Protein AF-A1ZYW1-F1 (afdb_monomer)

Nearest PDB structures (foldseek):
  5lj5-assembly1_v  TM=7.623E-01  e=1.204E+00  Saccharomyces cerevisiae
  5lj5-assembly1_u  TM=7.409E-01  e=1.070E+00  Saccharomyces cerevisiae
  5mq0-assembly1_t  TM=7.409E-01  e=1.204E+00  Saccharomyces cerevisiae
  7b9v-assembly1_w  TM=7.065E-01  e=1.354E+00  Saccharomyces cerevisiae
  7ui9-assembly1_a  TM=4.528E-01  e=1.450E-01  Saccharomyces cerevisiae S288C

Solvent-accessible surface area (backbone atoms only — not comparable to full-atom values): 11730 Å² total; per-residue (Å²): 114,73,69,60,54,53,55,51,51,52,54,52,54,52,52,51,50,54,53,49,51,53,52,45,52,54,47,51,50,53,52,48,54,54,53,60,70,38,34,70,69,38,65,75,52,55,38,69,57,56,40,33,50,78,42,89,49,74,66,88,66,58,64,69,59,52,50,56,37,42,50,55,37,70,80,34,50,69,59,51,54,52,44,29,53,49,54,50,56,72,50,31,81,82,46,90,62,60,60,70,56,48,60,72,50,36,98,61,56,56,96,71,58,74,54,76,94,66,70,51,43,56,56,61,69,76,39,39,47,61,66,61,37,49,54,56,47,53,48,44,53,50,18,55,76,69,69,38,48,67,60,30,16,45,54,50,32,54,72,68,42,42,77,51,74,48,79,44,78,77,54,98,47,37,33,37,38,27,42,33,100,68,44,34,41,38,32,31,40,48,42,78,94,73,74,42,76,43,83,75,43,80,41,72,51,79,131

pLDDT: mean 73.37, std 14.51, range [34.75, 91.5]

Structure (mmCIF, N/CA/C/O backbone):
data_AF-A1ZYW1-F1
#
_entry.id   AF-A1ZYW1-F1
#
loop_
_atom_site.group_PDB
_atom_site.id
_atom_site.type_symbol
_atom_site.label_atom_id
_atom_site.label_alt_id
_atom_site.label_comp_id
_atom_site.label_asym_id
_atom_site.label_entity_id
_atom_site.label_seq_id
_atom_site.pdbx_PDB_ins_code
_atom_site.Cartn_x
_atom_site.Cartn_y
_atom_site.Cartn_z
_atom_site.occupancy
_atom_site.B_iso_or_equiv
_atom_site.auth_seq_id
_atom_site.auth_comp_id
_atom_site.auth_asym_id
_atom_site.auth_atom_id
_atom_site.pdbx_PDB_model_num
ATOM 1 N N . MET A 1 1 ? -17.301 0.198 47.562 1.00 51.97 1 MET A N 1
ATOM 2 C CA . MET A 1 1 ? -16.450 1.205 46.876 1.00 51.97 1 MET A CA 1
ATOM 3 C C . MET A 1 1 ? -15.415 0.617 45.912 1.00 51.97 1 MET A C 1
ATOM 5 O O . MET A 1 1 ? -15.273 1.180 44.837 1.00 51.97 1 MET A O 1
ATOM 9 N N . LYS A 1 2 ? -14.721 -0.496 46.217 1.00 46.84 2 LYS A N 1
ATOM 10 C CA . LYS A 1 2 ? -13.712 -1.083 45.302 1.00 46.84 2 LYS A CA 1
ATOM 11 C C . LYS A 1 2 ? -14.262 -1.514 43.930 1.00 46.84 2 LYS A C 1
ATOM 13 O O . LYS A 1 2 ? -13.606 -1.258 42.932 1.00 46.84 2 LYS A O 1
ATOM 18 N N . THR A 1 3 ? -15.469 -2.078 43.870 1.00 47.78 3 THR A N 1
ATOM 19 C CA . THR A 1 3 ? -16.102 -2.598 42.640 1.00 47.78 3 THR A CA 1
ATOM 20 C C . THR A 1 3 ? -16.489 -1.510 41.633 1.00 47.78 3 THR A C 1
ATOM 22 O O . THR A 1 3 ? -16.325 -1.699 40.435 1.00 47.78 3 THR A O 1
ATOM 25 N N . ILE A 1 4 ? -16.928 -0.338 42.106 1.00 52.25 4 ILE A N 1
ATOM 26 C CA . ILE A 1 4 ? -17.308 0.794 41.240 1.00 52.25 4 ILE A CA 1
ATOM 27 C C . ILE A 1 4 ? -16.066 1.397 40.563 1.00 52.25 4 ILE A C 1
ATOM 29 O O . ILE A 1 4 ? -16.111 1.752 39.387 1.00 52.25 4 ILE A O 1
ATOM 33 N N . LEU A 1 5 ? -14.932 1.443 41.275 1.00 44.53 5 LEU A N 1
ATOM 34 C CA . LEU A 1 5 ? -13.664 1.925 40.723 1.00 44.53 5 LEU A CA 1
ATOM 35 C C . LEU A 1 5 ? -13.131 1.007 39.613 1.00 44.53 5 LEU A C 1
ATOM 37 O O . LEU A 1 5 ? -12.600 1.495 38.620 1.00 44.53 5 LEU A O 1
ATOM 41 N N . THR A 1 6 ? -13.287 -0.314 39.760 1.00 50.78 6 THR A N 1
ATOM 42 C CA . THR A 1 6 ? -12.831 -1.287 38.753 1.00 50.78 6 THR A CA 1
ATOM 43 C C . THR A 1 6 ? -13.673 -1.201 37.481 1.00 50.78 6 THR A C 1
ATOM 45 O O . THR A 1 6 ? -13.120 -1.185 36.385 1.00 50.78 6 THR A O 1
ATOM 48 N N . SER A 1 7 ? -14.997 -1.063 37.610 1.00 47.16 7 SER A N 1
ATOM 49 C CA . SER A 1 7 ? -15.902 -0.895 36.467 1.00 47.16 7 SER A CA 1
ATOM 50 C C . SER A 1 7 ? -15.667 0.419 35.710 1.00 47.16 7 SER A C 1
ATOM 52 O O . SER A 1 7 ? -15.673 0.414 34.479 1.00 47.16 7 SER A O 1
ATOM 54 N N . LEU A 1 8 ? -15.389 1.528 36.412 1.00 46.06 8 LEU A N 1
ATOM 55 C CA . LEU A 1 8 ? -15.034 2.800 35.767 1.00 46.06 8 LEU A CA 1
ATOM 56 C C . LEU A 1 8 ? -13.700 2.716 35.013 1.00 46.06 8 LEU A C 1
ATOM 58 O O . LEU A 1 8 ? -13.601 3.220 33.896 1.00 46.06 8 LEU A O 1
ATOM 62 N N . LEU A 1 9 ? -12.685 2.060 35.588 1.00 46.69 9 LEU A N 1
ATOM 63 C CA . LEU A 1 9 ? -11.382 1.904 34.932 1.00 46.69 9 LEU A CA 1
ATOM 64 C C . LEU A 1 9 ? -11.495 1.085 33.638 1.00 46.69 9 LEU A C 1
ATOM 66 O O . LEU A 1 9 ? -10.909 1.453 32.624 1.00 46.69 9 LEU A O 1
ATOM 70 N N . VAL A 1 10 ? -12.288 0.009 33.652 1.00 54.09 10 VAL A N 1
ATOM 71 C CA . VAL A 1 10 ? -12.529 -0.835 32.471 1.00 54.09 10 VAL A CA 1
ATOM 72 C C . VAL A 1 10 ? -13.249 -0.049 31.367 1.00 54.09 10 VAL A C 1
ATOM 74 O O . VAL A 1 10 ? -12.842 -0.118 30.210 1.00 54.09 10 VAL A O 1
ATOM 77 N N . LEU A 1 11 ? -14.251 0.769 31.706 1.00 46.97 11 LEU A N 1
ATOM 78 C CA . LEU A 1 11 ? -14.954 1.630 30.743 1.00 46.97 11 LEU A CA 1
ATOM 79 C C . LEU A 1 11 ? -14.050 2.720 30.138 1.00 46.97 11 LEU A C 1
ATOM 81 O O . LEU A 1 11 ? -14.121 2.995 28.937 1.00 46.97 11 LEU A O 1
ATOM 85 N N . VAL A 1 12 ? -13.162 3.320 30.934 1.00 52.62 12 VAL A N 1
ATOM 86 C CA . VAL A 1 12 ? -12.196 4.319 30.443 1.00 52.62 12 VAL A CA 1
ATOM 87 C C . VAL A 1 12 ? -11.157 3.675 29.518 1.00 52.62 12 VAL A C 1
ATOM 89 O O . VAL A 1 12 ? -10.860 4.222 28.459 1.00 52.62 12 VAL A O 1
ATOM 92 N N . VAL A 1 13 ? -10.654 2.484 29.849 1.00 53.25 13 VAL A N 1
ATOM 93 C CA . VAL A 1 13 ? -9.694 1.758 28.998 1.00 53.25 13 VAL A CA 1
ATOM 94 C C . VAL A 1 13 ? -10.342 1.300 27.683 1.00 53.25 13 VAL A C 1
ATOM 96 O O . VAL A 1 13 ? -9.749 1.472 26.617 1.00 53.25 13 VAL A O 1
ATOM 99 N N . LEU A 1 14 ? -11.580 0.795 27.722 1.00 51.50 14 LEU A N 1
ATOM 100 C CA . LEU A 1 14 ? -12.321 0.380 26.522 1.00 51.50 14 LEU A CA 1
ATOM 101 C C . LEU A 1 14 ? -12.658 1.564 25.601 1.00 51.50 14 LEU A C 1
ATOM 103 O O . LEU A 1 14 ? -12.483 1.469 24.385 1.00 51.50 14 LEU A O 1
ATOM 107 N N . SER A 1 15 ? -13.078 2.701 26.162 1.00 55.44 15 SER A N 1
ATOM 108 C CA . SER A 1 15 ? -13.383 3.911 25.380 1.00 55.44 15 SER A CA 1
ATOM 109 C C . SER A 1 15 ? -12.131 4.562 24.778 1.00 55.44 15 SER A C 1
ATOM 111 O O . SER A 1 15 ? -12.166 5.036 23.638 1.00 55.44 15 SER A O 1
ATOM 113 N N . GLN A 1 16 ? -10.992 4.531 25.480 1.00 59.00 16 GLN A N 1
ATOM 114 C CA . GLN A 1 16 ? -9.708 4.975 24.930 1.00 59.00 16 GLN A CA 1
ATOM 115 C C . GLN A 1 16 ? -9.212 4.056 23.804 1.00 59.00 16 GLN A C 1
ATOM 117 O O . GLN A 1 16 ? -8.745 4.563 22.781 1.00 59.00 16 GLN A O 1
ATOM 122 N N . GLY A 1 17 ? -9.379 2.735 23.943 1.00 60.97 17 GLY A N 1
ATOM 123 C CA . GLY A 1 17 ? -9.070 1.757 22.894 1.00 60.97 17 GLY A CA 1
ATOM 124 C C . GLY A 1 17 ? -9.891 1.978 21.619 1.00 60.97 17 GLY A C 1
ATOM 125 O O . GLY A 1 17 ? -9.323 2.134 20.539 1.00 60.97 17 GLY A O 1
ATOM 126 N N . GLN A 1 18 ? -11.215 2.124 21.747 1.00 64.25 18 GLN A N 1
ATOM 127 C CA . GLN A 1 18 ? -12.107 2.423 20.616 1.00 64.25 18 GLN A CA 1
ATOM 128 C C . GLN A 1 18 ? -11.796 3.778 19.954 1.00 64.25 18 GLN A C 1
ATOM 130 O O . GLN A 1 18 ? -11.847 3.913 18.728 1.00 64.25 18 GLN A O 1
ATOM 135 N N . SER A 1 19 ? -11.434 4.792 20.747 1.00 76.38 19 SER A N 1
ATOM 136 C CA . SER A 1 19 ? -11.015 6.107 20.243 1.00 76.38 19 SER A CA 1
ATOM 137 C C . SER A 1 19 ? -9.702 6.030 19.459 1.00 76.38 19 SER A C 1
ATOM 139 O O . SER A 1 19 ? -9.566 6.659 18.404 1.00 76.38 19 SER A O 1
ATOM 141 N N . GLN A 1 20 ? -8.737 5.235 19.933 1.00 79.25 20 GLN A N 1
ATOM 142 C CA . GLN A 1 20 ? -7.477 5.009 19.232 1.00 79.25 20 GLN A CA 1
ATOM 143 C C . GLN A 1 20 ? -7.689 4.227 17.929 1.00 79.25 20 GLN A C 1
ATOM 145 O O . GLN A 1 20 ? -7.183 4.661 16.893 1.00 79.25 20 GLN A O 1
ATOM 150 N N . ASP A 1 21 ? -8.481 3.154 17.944 1.00 83.88 21 ASP A N 1
ATOM 151 C CA . ASP A 1 21 ? -8.822 2.370 16.749 1.00 83.88 21 ASP A CA 1
ATOM 152 C C . ASP A 1 21 ? -9.457 3.236 15.659 1.00 83.88 21 ASP A C 1
ATOM 154 O O . ASP A 1 21 ? -9.017 3.225 14.507 1.00 83.88 21 ASP A O 1
ATOM 158 N N . ASN A 1 22 ? -10.448 4.056 16.018 1.00 87.25 22 ASN A N 1
ATOM 159 C CA . ASN A 1 22 ? -11.088 4.959 15.065 1.00 87.25 22 ASN A CA 1
ATOM 160 C C . ASN A 1 22 ? -10.106 5.980 14.478 1.00 87.25 22 ASN A C 1
ATOM 162 O O . ASN A 1 22 ? -10.145 6.251 13.276 1.00 87.25 22 ASN A O 1
ATOM 166 N N . LYS A 1 23 ? -9.192 6.529 15.288 1.00 89.75 23 LYS A N 1
ATOM 167 C CA . LYS A 1 23 ? -8.138 7.430 14.790 1.00 89.75 23 LYS A CA 1
ATOM 168 C C . LYS A 1 23 ? -7.206 6.718 13.809 1.00 89.75 23 LYS A C 1
ATOM 170 O O . LYS A 1 23 ? -6.859 7.302 12.783 1.00 89.75 23 LYS A O 1
ATOM 175 N N . MET A 1 24 ? -6.813 5.477 14.099 1.00 91.31 24 MET A N 1
ATOM 176 C CA . MET A 1 24 ? -5.912 4.709 13.235 1.00 91.31 24 MET A CA 1
ATOM 177 C C . MET A 1 24 ? -6.584 4.307 11.921 1.00 91.31 24 MET A C 1
ATOM 179 O O . MET A 1 24 ? -5.959 4.444 10.873 1.00 91.31 24 MET A O 1
ATOM 183 N N . ARG A 1 25 ? -7.867 3.924 11.942 1.00 87.19 25 ARG A N 1
ATOM 184 C CA . ARG A 1 25 ? -8.651 3.649 10.723 1.00 87.19 25 ARG A CA 1
ATOM 185 C C . ARG A 1 25 ? -8.810 4.886 9.838 1.00 87.19 25 ARG A C 1
ATOM 187 O O . ARG A 1 25 ? -8.595 4.799 8.634 1.00 87.19 25 ARG A O 1
ATOM 194 N N . LYS A 1 26 ? -9.119 6.049 10.427 1.00 90.06 26 LYS A N 1
ATOM 195 C CA . LYS A 1 26 ? -9.187 7.325 9.687 1.00 90.06 26 LYS A CA 1
ATOM 196 C C . LYS A 1 26 ? -7.844 7.694 9.059 1.00 90.06 26 LYS A C 1
ATOM 198 O O . LYS A 1 26 ? -7.792 8.190 7.936 1.00 90.06 26 LYS A O 1
ATOM 203 N N . PHE A 1 27 ? -6.744 7.454 9.772 1.00 91.44 27 PHE A N 1
ATOM 204 C CA . PHE A 1 27 ? -5.414 7.669 9.210 1.00 91.44 27 PHE A CA 1
ATOM 205 C C . PHE A 1 27 ? -5.086 6.674 8.087 1.00 91.44 27 PHE A C 1
ATOM 207 O O . PHE A 1 27 ? -4.544 7.090 7.067 1.00 91.44 27 PHE A O 1
ATOM 214 N N . GLU A 1 28 ? -5.440 5.395 8.236 1.00 89.06 28 GLU A N 1
ATOM 215 C CA . GLU A 1 28 ? -5.276 4.374 7.192 1.00 89.06 28 GLU A CA 1
ATOM 216 C C . GLU A 1 28 ? -5.999 4.775 5.900 1.00 89.06 28 GLU A C 1
ATOM 218 O O . GLU A 1 28 ? -5.390 4.741 4.831 1.00 89.06 28 GLU A O 1
ATOM 223 N N . GLN A 1 29 ? -7.249 5.242 6.010 1.00 87.12 29 GLN A N 1
ATOM 224 C CA . GLN A 1 29 ? -8.014 5.813 4.897 1.00 87.12 29 GLN A CA 1
ATOM 225 C C . GLN A 1 29 ? -7.273 6.986 4.253 1.00 87.12 29 GLN A C 1
ATOM 227 O O . GLN A 1 29 ? -7.001 6.962 3.056 1.00 87.12 29 GLN A O 1
ATOM 232 N N . LYS A 1 30 ? -6.863 7.981 5.052 1.00 91.12 30 LYS A N 1
ATOM 233 C CA . LYS A 1 30 ? -6.143 9.157 4.545 1.00 91.12 30 LYS A CA 1
ATOM 234 C C . LYS A 1 30 ? -4.855 8.780 3.810 1.00 91.12 30 LYS A C 1
ATOM 236 O O . LYS A 1 30 ? -4.547 9.346 2.762 1.00 91.12 30 LYS A O 1
ATOM 241 N N . LEU A 1 31 ? -4.099 7.830 4.354 1.00 88.31 31 LEU A N 1
ATOM 242 C CA . LEU A 1 31 ? -2.887 7.320 3.727 1.00 88.31 31 LEU A CA 1
ATOM 243 C C . LEU A 1 31 ? -3.190 6.585 2.418 1.00 88.31 31 LEU A C 1
ATOM 245 O O . LEU A 1 31 ? -2.435 6.728 1.458 1.00 88.31 31 LEU A O 1
ATOM 249 N N . ALA A 1 32 ? -4.271 5.809 2.370 1.00 85.44 32 ALA A N 1
ATOM 250 C CA . ALA A 1 32 ? -4.695 5.129 1.156 1.00 85.44 32 ALA A CA 1
ATOM 251 C C . ALA A 1 32 ? -5.096 6.134 0.065 1.00 85.44 32 ALA A C 1
ATOM 253 O O . ALA A 1 32 ? -4.616 6.010 -1.055 1.00 85.44 32 ALA A O 1
ATOM 254 N N . THR A 1 33 ? -5.856 7.182 0.400 1.00 88.00 33 THR A N 1
ATOM 255 C CA . THR A 1 33 ? -6.214 8.272 -0.532 1.00 88.00 33 THR A CA 1
ATOM 256 C C . THR A 1 33 ? -4.994 8.991 -1.058 1.00 88.00 33 THR A C 1
ATOM 258 O O . THR A 1 33 ? -4.883 9.232 -2.260 1.00 88.00 33 THR A O 1
ATOM 261 N N . PHE A 1 34 ? -4.040 9.281 -0.176 1.00 89.75 34 PHE A N 1
ATOM 262 C CA . PHE A 1 34 ? -2.788 9.878 -0.596 1.00 89.75 34 PHE A CA 1
ATOM 263 C C . PHE A 1 34 ? -2.034 8.967 -1.571 1.00 89.75 34 PHE A C 1
ATOM 265 O O . PHE A 1 34 ? -1.709 9.413 -2.664 1.00 89.75 34 PHE A O 1
ATOM 272 N N . ARG A 1 35 ? -1.825 7.684 -1.250 1.00 86.38 35 ARG A N 1
ATOM 273 C CA . ARG A 1 35 ? -1.145 6.740 -2.158 1.00 86.38 35 ARG A CA 1
ATOM 274 C C . ARG A 1 35 ? -1.870 6.579 -3.492 1.00 86.38 35 ARG A C 1
ATOM 276 O O . ARG A 1 35 ? -1.216 6.599 -4.526 1.00 86.38 35 ARG A O 1
ATOM 283 N N . TYR A 1 36 ? -3.198 6.486 -3.468 1.00 85.00 36 TYR A N 1
ATOM 284 C CA . TYR A 1 36 ? -4.011 6.380 -4.675 1.00 85.00 36 TYR A CA 1
ATOM 285 C C . TYR A 1 36 ? -3.808 7.586 -5.600 1.00 85.00 36 TYR A C 1
ATOM 287 O O . TYR A 1 36 ? -3.666 7.428 -6.811 1.00 85.00 36 TYR A O 1
ATOM 295 N N . SER A 1 37 ? -3.699 8.793 -5.031 1.00 87.81 37 SER A N 1
ATOM 296 C CA . SER A 1 37 ? -3.411 10.011 -5.803 1.00 87.81 37 SER A CA 1
ATOM 297 C C . SER A 1 37 ? -2.031 10.016 -6.472 1.00 87.81 37 SER A C 1
ATOM 299 O O . SER A 1 37 ? -1.812 10.796 -7.395 1.00 87.81 37 SER A O 1
ATOM 301 N N . LEU A 1 38 ? -1.111 9.149 -6.035 1.00 87.19 38 LEU A N 1
ATOM 302 C CA . LEU A 1 38 ? 0.229 9.045 -6.606 1.00 87.19 38 LEU A CA 1
ATOM 303 C C . LEU A 1 38 ? 0.294 8.083 -7.794 1.00 87.19 38 LEU A C 1
ATOM 305 O O . LEU A 1 38 ? 1.283 8.120 -8.512 1.00 87.19 38 LEU A O 1
ATOM 309 N N . TYR A 1 39 ? -0.712 7.236 -8.047 1.00 84.56 39 TYR A N 1
ATOM 310 C CA . TYR A 1 39 ? -0.586 6.191 -9.073 1.00 84.56 39 TYR A CA 1
ATOM 311 C C . TYR A 1 39 ? -0.295 6.726 -10.473 1.00 84.56 39 TYR A C 1
ATOM 313 O O . TYR A 1 39 ? 0.483 6.116 -11.198 1.00 84.56 39 TYR A O 1
ATOM 321 N N . GLN A 1 40 ? -0.836 7.891 -10.830 1.00 83.44 40 GLN A N 1
ATOM 322 C CA . GLN A 1 40 ? -0.496 8.536 -12.099 1.00 83.44 40 GLN A CA 1
ATOM 323 C C . GLN A 1 40 ? 0.979 8.955 -12.159 1.00 83.44 40 GLN A C 1
ATOM 325 O O . GLN A 1 40 ? 1.638 8.699 -13.163 1.00 83.44 40 GLN A O 1
ATOM 330 N N . ASP A 1 41 ? 1.511 9.531 -11.076 1.00 84.19 41 ASP A N 1
ATOM 331 C CA . ASP A 1 41 ? 2.923 9.921 -10.983 1.00 84.19 41 ASP A CA 1
ATOM 332 C C . ASP A 1 41 ? 3.842 8.681 -10.997 1.00 84.19 41 ASP A C 1
ATOM 334 O O . ASP A 1 41 ? 4.933 8.707 -11.562 1.00 84.19 41 ASP A O 1
ATOM 338 N N . LEU A 1 42 ? 3.401 7.571 -10.392 1.00 82.25 42 LEU A N 1
ATOM 339 C CA . LEU A 1 42 ? 4.170 6.326 -10.289 1.00 82.25 42 LEU A CA 1
ATOM 340 C C . LEU A 1 42 ? 4.152 5.482 -11.558 1.00 82.25 42 LEU A C 1
ATOM 342 O O . LEU A 1 42 ? 5.159 4.847 -11.871 1.00 82.25 42 LEU A O 1
ATOM 346 N N . ALA A 1 43 ? 3.054 5.510 -12.313 1.00 80.25 43 ALA A N 1
ATOM 347 C CA . ALA A 1 43 ? 2.948 4.842 -13.606 1.00 80.25 43 ALA A CA 1
ATOM 348 C C . ALA A 1 43 ? 3.998 5.356 -14.607 1.00 80.25 43 ALA A C 1
ATOM 350 O O . ALA A 1 43 ? 4.449 4.618 -15.477 1.00 80.25 43 ALA A O 1
ATOM 351 N N . GLN A 1 44 ? 4.426 6.612 -14.451 1.00 80.81 44 GLN A N 1
ATOM 352 C CA . GLN A 1 44 ? 5.451 7.238 -15.289 1.00 80.81 44 GLN A CA 1
ATOM 353 C C . GLN A 1 44 ? 6.882 6.815 -14.915 1.00 80.81 44 GLN A C 1
ATOM 355 O O . GLN A 1 44 ? 7.823 7.073 -15.668 1.00 80.81 44 GLN A O 1
ATOM 360 N N . LEU A 1 45 ? 7.076 6.159 -13.766 1.00 77.75 45 LEU A N 1
ATOM 361 C CA . LEU A 1 45 ? 8.385 5.690 -13.320 1.00 77.75 45 LEU A CA 1
ATOM 362 C C . LEU A 1 45 ? 8.689 4.302 -13.887 1.00 77.75 45 LEU A C 1
ATOM 364 O O . LEU A 1 45 ? 7.859 3.400 -13.863 1.00 77.75 45 LEU A O 1
ATOM 368 N N . LYS A 1 46 ? 9.929 4.088 -14.336 1.00 73.25 46 LYS A N 1
ATOM 369 C CA . LYS A 1 46 ? 10.406 2.750 -14.719 1.00 73.25 46 LYS A CA 1
ATOM 370 C C . LYS A 1 46 ? 10.666 1.899 -13.467 1.00 73.25 46 LYS A C 1
ATOM 372 O O . LYS A 1 46 ? 11.205 2.407 -12.482 1.00 73.25 46 LYS A O 1
ATOM 377 N N . SER A 1 47 ? 10.399 0.591 -13.527 1.00 69.44 47 SER A N 1
ATOM 378 C CA . SER A 1 47 ? 10.614 -0.353 -12.409 1.00 69.44 47 SER A CA 1
ATOM 379 C C . SER A 1 47 ? 12.042 -0.319 -11.839 1.00 69.44 47 SER A C 1
ATOM 381 O O . SER A 1 47 ? 12.227 -0.332 -10.622 1.00 69.44 47 SER A O 1
ATOM 383 N N . LYS A 1 48 ? 13.058 -0.151 -12.701 1.00 66.81 48 LYS A N 1
ATOM 384 C CA . LYS A 1 48 ? 14.472 0.005 -12.298 1.00 66.81 48 LYS A CA 1
ATOM 385 C C . LYS A 1 48 ? 14.713 1.239 -11.409 1.00 66.81 48 LYS A C 1
ATOM 387 O O . LYS A 1 48 ? 15.538 1.175 -10.499 1.00 66.81 48 LYS A O 1
ATOM 392 N N . ILE A 1 49 ? 13.971 2.332 -11.617 1.00 69.69 49 ILE A N 1
ATOM 393 C CA . ILE A 1 49 ? 14.073 3.553 -10.799 1.00 69.69 49 ILE A CA 1
ATOM 394 C C . ILE A 1 49 ? 13.508 3.288 -9.400 1.00 69.69 49 ILE A C 1
ATOM 396 O O . ILE A 1 49 ? 14.191 3.546 -8.409 1.00 69.69 49 ILE A O 1
ATOM 400 N N . LEU A 1 50 ? 12.316 2.690 -9.298 1.00 67.31 50 LEU A N 1
ATOM 401 C CA . LEU A 1 50 ? 11.714 2.362 -7.999 1.00 67.31 50 LEU A CA 1
ATOM 402 C C . LEU A 1 50 ? 12.548 1.361 -7.194 1.00 67.31 50 LEU A C 1
ATOM 404 O O . LEU A 1 50 ? 12.728 1.541 -5.988 1.00 67.31 50 LEU A O 1
ATOM 408 N N . TYR A 1 51 ? 13.113 0.348 -7.855 1.00 67.31 51 TYR A N 1
ATOM 409 C CA . TYR A 1 51 ? 14.017 -0.601 -7.208 1.00 67.31 51 TYR A CA 1
ATOM 410 C C . TYR A 1 51 ? 15.274 0.087 -6.661 1.00 67.31 51 TYR A C 1
ATOM 412 O O . TYR A 1 51 ? 15.672 -0.158 -5.519 1.00 67.31 51 TYR A O 1
ATOM 420 N N . SER A 1 52 ? 15.876 0.990 -7.448 1.00 65.19 52 SER A N 1
ATOM 421 C CA . SER A 1 52 ? 17.052 1.758 -7.022 1.00 65.19 52 SER A CA 1
ATOM 422 C C . SER A 1 52 ? 16.770 2.662 -5.819 1.00 65.19 52 SER A C 1
ATOM 424 O O . SER A 1 52 ? 17.639 2.816 -4.963 1.00 65.19 52 SER A O 1
ATOM 426 N N . TRP A 1 53 ? 15.541 3.175 -5.706 1.00 64.31 53 TRP A N 1
ATOM 427 C CA . TRP A 1 53 ? 15.110 4.056 -4.624 1.00 64.31 53 TRP A CA 1
ATOM 428 C C . TRP A 1 53 ? 14.782 3.333 -3.319 1.00 64.31 53 TRP A C 1
ATOM 430 O O . TRP A 1 53 ? 15.028 3.858 -2.236 1.00 64.31 53 TRP A O 1
ATOM 440 N N . PHE A 1 54 ? 14.306 2.092 -3.414 1.00 59.34 54 PHE A N 1
ATOM 441 C CA . PHE A 1 54 ? 14.310 1.165 -2.283 1.00 59.34 54 PHE A CA 1
ATOM 442 C C . PHE A 1 54 ? 15.731 0.711 -1.905 1.00 59.34 54 PHE A C 1
ATOM 444 O O . PHE A 1 54 ? 15.915 0.004 -0.913 1.00 59.34 54 PHE A O 1
ATOM 451 N N . GLY A 1 55 ? 16.742 1.036 -2.716 1.00 53.03 55 GLY A N 1
ATOM 452 C CA . GLY A 1 55 ? 18.166 0.900 -2.417 1.00 53.03 55 GLY A CA 1
ATOM 453 C C . GLY A 1 55 ? 18.834 2.245 -2.111 1.00 53.03 55 GLY A C 1
ATOM 454 O O . GLY A 1 55 ? 18.225 3.306 -2.157 1.00 53.03 55 GLY A O 1
ATOM 455 N N . ASN A 1 56 ? 20.132 2.224 -1.807 1.00 50.16 56 ASN A N 1
ATOM 456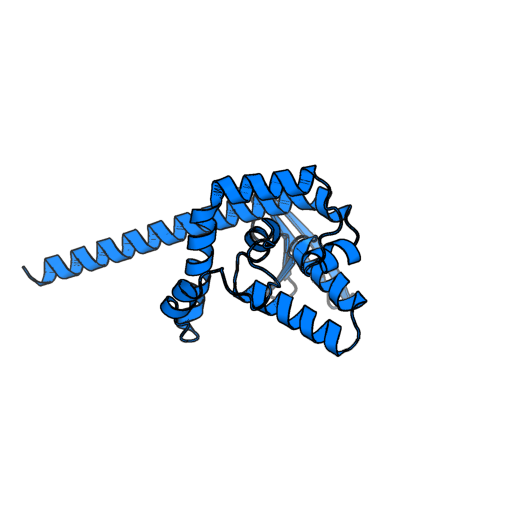 C CA . ASN A 1 56 ? 20.861 3.423 -1.353 1.00 50.16 56 ASN A CA 1
ATOM 457 C C . ASN A 1 56 ? 21.317 4.347 -2.488 1.00 50.16 56 ASN A C 1
ATOM 459 O O . ASN A 1 56 ? 22.301 5.074 -2.330 1.00 50.16 56 ASN A O 1
ATOM 463 N N . ARG A 1 57 ? 20.671 4.273 -3.653 1.00 51.41 57 ARG A N 1
ATOM 464 C CA . ARG A 1 57 ? 21.018 5.066 -4.834 1.00 51.41 57 ARG A CA 1
ATOM 465 C C . ARG A 1 57 ? 19.758 5.745 -5.364 1.00 51.41 57 ARG A C 1
ATOM 467 O O . ARG A 1 57 ? 19.196 5.272 -6.348 1.00 51.41 57 ARG A O 1
ATOM 474 N N . PRO A 1 58 ? 19.302 6.835 -4.726 1.00 51.78 58 PRO A N 1
ATOM 475 C CA . PRO A 1 58 ? 18.236 7.648 -5.284 1.00 51.78 58 PRO A CA 1
ATOM 476 C C . PRO A 1 58 ? 18.760 8.303 -6.568 1.00 51.78 58 PRO A C 1
ATOM 478 O O . PRO A 1 58 ? 19.456 9.313 -6.515 1.00 51.78 58 PRO A O 1
ATOM 481 N N . GLN A 1 59 ? 18.484 7.713 -7.730 1.00 54.81 59 GLN A N 1
ATOM 482 C CA . GLN A 1 59 ? 18.468 8.498 -8.962 1.00 54.81 59 GLN A CA 1
ATOM 483 C C . GLN A 1 59 ? 17.149 9.274 -9.038 1.00 54.81 59 GLN A C 1
ATOM 485 O O . GLN A 1 59 ? 16.147 8.854 -8.459 1.00 54.81 59 GLN A O 1
ATOM 490 N N . ALA A 1 60 ? 17.205 10.436 -9.693 1.00 61.78 60 ALA A N 1
ATOM 491 C CA . ALA A 1 60 ? 16.245 11.534 -9.620 1.00 61.78 60 ALA A CA 1
ATOM 492 C C . ALA A 1 60 ? 14.776 11.091 -9.738 1.00 61.78 60 ALA A C 1
ATOM 494 O O . ALA A 1 60 ? 14.245 10.888 -10.830 1.00 61.78 60 ALA A O 1
ATOM 495 N N . VAL A 1 61 ? 14.108 10.983 -8.588 1.00 64.25 61 VAL A N 1
ATOM 496 C CA . VAL A 1 61 ? 12.646 11.030 -8.521 1.00 64.25 61 VAL A CA 1
ATOM 497 C C . VAL A 1 61 ? 12.224 12.399 -9.058 1.00 64.25 61 VAL A C 1
ATOM 499 O O . VAL A 1 61 ? 12.887 13.386 -8.726 1.00 64.25 61 VAL A O 1
ATOM 502 N N . PRO A 1 62 ? 11.146 12.497 -9.855 1.00 77.62 62 PRO A N 1
ATOM 503 C CA . PRO A 1 62 ? 10.601 13.789 -10.237 1.00 77.62 62 PRO A CA 1
ATOM 504 C C . PRO A 1 62 ? 10.411 14.661 -8.993 1.00 77.62 62 PRO A C 1
ATOM 506 O O . PRO A 1 62 ? 9.742 14.251 -8.043 1.00 77.62 62 PRO A O 1
ATOM 509 N N . GLU A 1 63 ? 11.013 15.848 -8.990 1.00 80.00 63 GLU A N 1
ATOM 510 C CA . GLU A 1 63 ? 11.054 16.736 -7.820 1.00 80.00 63 GLU A CA 1
ATOM 511 C C . GLU A 1 63 ? 9.652 16.975 -7.240 1.00 80.00 63 GLU A C 1
ATOM 513 O O . GLU A 1 63 ? 9.438 16.897 -6.032 1.00 80.00 63 GLU A O 1
ATOM 518 N N . GLN A 1 64 ? 8.656 17.130 -8.114 1.00 84.50 64 GLN A N 1
ATOM 519 C CA . GLN A 1 64 ? 7.256 17.288 -7.728 1.00 84.50 64 GLN A CA 1
ATOM 520 C C . GLN A 1 64 ? 6.712 16.096 -6.919 1.00 84.50 64 GLN A C 1
ATOM 522 O O . GLN A 1 64 ? 6.009 16.292 -5.925 1.00 84.50 64 GLN A O 1
ATOM 527 N N . LEU A 1 65 ? 7.034 14.858 -7.311 1.00 83.38 65 LEU A N 1
ATOM 528 C CA . LEU A 1 65 ? 6.631 13.660 -6.572 1.00 83.38 65 LEU A CA 1
ATOM 529 C C . LEU A 1 65 ? 7.325 13.618 -5.205 1.00 83.38 65 LEU A C 1
ATOM 531 O O . LEU A 1 65 ? 6.676 13.362 -4.189 1.00 83.38 65 LEU A O 1
ATOM 535 N N . ASN A 1 66 ? 8.621 13.933 -5.159 1.00 80.56 66 ASN A N 1
ATOM 536 C CA . ASN A 1 66 ? 9.371 13.992 -3.907 1.00 80.56 66 ASN A CA 1
ATOM 537 C C . ASN A 1 66 ? 8.787 15.038 -2.937 1.00 80.56 66 ASN A C 1
ATOM 539 O O . ASN A 1 66 ? 8.574 14.742 -1.762 1.00 80.56 66 ASN A O 1
ATOM 543 N N . GLN A 1 67 ? 8.423 16.221 -3.434 1.00 84.44 67 GLN A N 1
ATOM 544 C CA . GLN A 1 67 ? 7.780 17.274 -2.643 1.00 84.44 67 GLN A CA 1
ATOM 545 C C . GLN A 1 67 ? 6.416 16.847 -2.087 1.00 84.44 67 GLN A C 1
ATOM 547 O O . GLN A 1 67 ? 6.150 17.061 -0.901 1.00 84.44 67 GLN A O 1
ATOM 552 N N . LYS A 1 68 ? 5.562 16.198 -2.896 1.00 89.38 68 LYS A N 1
ATOM 553 C CA . LYS A 1 68 ? 4.266 15.660 -2.433 1.00 89.38 68 LYS A CA 1
ATOM 554 C C . LYS A 1 68 ? 4.455 14.682 -1.269 1.00 89.38 68 LYS A C 1
ATOM 556 O O . LYS A 1 68 ? 3.758 14.777 -0.256 1.00 89.38 68 LYS A O 1
ATOM 561 N N . LEU A 1 69 ? 5.415 13.765 -1.400 1.00 86.31 69 LEU A N 1
ATOM 562 C CA . LEU A 1 69 ? 5.749 12.778 -0.371 1.00 86.31 69 LEU A CA 1
ATOM 563 C C . LEU A 1 69 ? 6.286 13.446 0.894 1.00 86.31 69 LEU A C 1
ATOM 565 O O .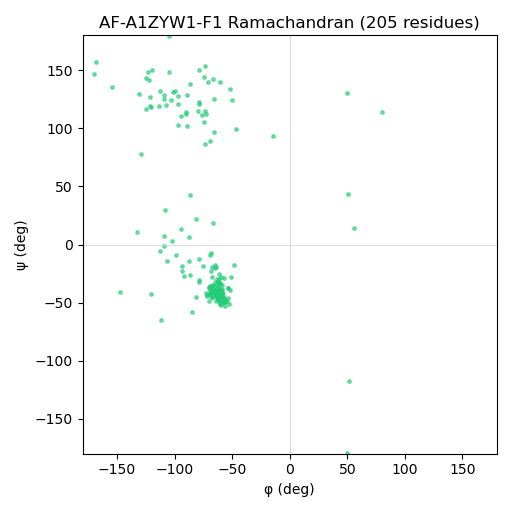 LEU A 1 69 ? 5.808 13.155 1.991 1.00 86.31 69 LEU A O 1
ATOM 569 N N . GLN A 1 70 ? 7.245 14.361 0.749 1.00 84.06 70 GLN A N 1
ATOM 570 C CA . GLN A 1 70 ? 7.860 15.048 1.880 1.00 84.06 70 GLN A CA 1
ATOM 571 C C . GLN A 1 70 ? 6.838 15.880 2.651 1.00 84.06 70 GLN A C 1
ATOM 573 O O . GLN A 1 70 ? 6.806 15.826 3.881 1.00 84.06 70 GLN A O 1
ATOM 578 N N . LYS A 1 71 ? 5.955 16.593 1.943 1.00 88.81 71 LYS A N 1
ATOM 579 C CA . LYS A 1 71 ? 4.873 17.360 2.559 1.00 88.81 71 LYS A CA 1
ATOM 580 C C . LYS A 1 71 ? 3.947 16.458 3.373 1.00 88.81 71 LYS A C 1
ATOM 582 O O . LYS A 1 71 ? 3.730 16.722 4.552 1.00 88.81 71 LYS A O 1
ATOM 587 N N . PHE A 1 72 ? 3.443 15.372 2.780 1.00 91.25 72 PHE A N 1
ATOM 588 C CA . PHE A 1 72 ? 2.554 14.448 3.492 1.00 91.25 72 PHE A CA 1
ATOM 589 C C . PHE A 1 72 ? 3.232 13.834 4.722 1.00 91.25 72 PHE A C 1
ATOM 591 O O . PHE A 1 72 ? 2.609 13.722 5.778 1.00 91.25 72 PHE A O 1
ATOM 598 N N . TYR A 1 73 ? 4.506 13.445 4.602 1.00 87.56 73 TYR A N 1
ATOM 599 C CA . TYR A 1 73 ? 5.275 12.925 5.728 1.00 87.56 73 TYR A CA 1
ATOM 600 C C . TYR A 1 73 ? 5.401 13.959 6.850 1.00 87.56 73 TYR A C 1
ATOM 602 O O . TYR A 1 73 ? 5.070 13.642 7.990 1.00 87.56 73 TYR A O 1
ATOM 610 N N . ASN A 1 74 ? 5.814 15.188 6.538 1.00 85.69 74 ASN A N 1
ATOM 611 C CA . ASN A 1 74 ? 5.974 16.252 7.531 1.00 85.69 74 ASN A CA 1
ATOM 612 C C . ASN A 1 74 ? 4.650 16.554 8.252 1.00 85.69 74 ASN A C 1
ATOM 614 O O . ASN A 1 74 ? 4.623 16.618 9.481 1.00 85.69 74 ASN A O 1
ATOM 618 N N . ASP A 1 75 ? 3.541 16.623 7.509 1.00 90.69 75 ASP A N 1
ATOM 619 C CA . ASP A 1 75 ? 2.198 16.874 8.050 1.00 90.69 75 ASP A CA 1
ATOM 620 C C . ASP A 1 75 ? 1.709 15.734 8.978 1.00 90.69 75 ASP A C 1
ATOM 622 O O . ASP A 1 75 ? 0.795 15.918 9.792 1.00 90.69 75 ASP A O 1
ATOM 626 N N . HIS A 1 76 ? 2.289 14.529 8.869 1.00 90.31 76 HIS A N 1
ATOM 627 C CA . HIS A 1 76 ? 1.784 13.311 9.513 1.00 90.31 76 HIS A CA 1
ATOM 628 C C . HIS A 1 76 ? 2.824 12.463 10.253 1.00 90.31 76 HIS A C 1
ATOM 630 O O . HIS A 1 76 ? 2.489 11.361 10.692 1.00 90.31 76 HIS A O 1
ATOM 636 N N . ALA A 1 77 ? 4.044 12.956 10.472 1.00 84.00 77 ALA A N 1
ATOM 637 C CA . ALA A 1 77 ? 5.160 12.169 11.006 1.00 84.00 77 ALA A CA 1
ATOM 638 C C . ALA A 1 77 ? 4.816 11.450 12.326 1.00 84.00 77 ALA A C 1
ATOM 640 O O . ALA A 1 77 ? 5.027 10.242 12.475 1.00 84.00 77 ALA A O 1
ATOM 641 N N . LYS A 1 78 ? 4.190 12.165 13.272 1.00 84.81 78 LYS A N 1
ATOM 642 C CA . LYS A 1 78 ? 3.749 11.592 14.556 1.00 84.81 78 LYS A CA 1
ATOM 643 C C . LYS A 1 78 ? 2.670 10.518 14.372 1.00 84.81 78 LYS A C 1
ATOM 645 O O . LYS A 1 78 ? 2.730 9.466 15.005 1.00 84.81 78 LYS A O 1
ATOM 650 N N . THR A 1 79 ? 1.696 10.758 13.497 1.00 87.62 79 THR A N 1
ATOM 651 C CA . THR A 1 79 ? 0.603 9.812 13.226 1.00 87.62 79 THR A CA 1
ATOM 652 C C . THR A 1 79 ? 1.111 8.560 12.515 1.00 87.62 79 THR A C 1
ATOM 654 O O . THR A 1 79 ? 0.697 7.461 12.868 1.00 87.62 79 THR A O 1
ATOM 657 N N . ILE A 1 80 ? 2.072 8.704 11.598 1.00 85.88 80 ILE A N 1
ATOM 658 C CA . ILE A 1 80 ? 2.784 7.598 10.944 1.00 85.88 80 ILE A CA 1
ATOM 659 C C . ILE A 1 80 ? 3.466 6.701 11.983 1.00 85.88 80 ILE A C 1
ATOM 661 O O . ILE A 1 80 ? 3.304 5.479 11.941 1.00 85.88 80 ILE A O 1
ATOM 665 N N . LYS A 1 81 ? 4.195 7.292 12.942 1.00 82.56 81 LYS A N 1
ATOM 666 C CA . LYS A 1 81 ? 4.834 6.546 14.040 1.00 82.56 81 LYS A CA 1
ATOM 667 C C . LYS A 1 8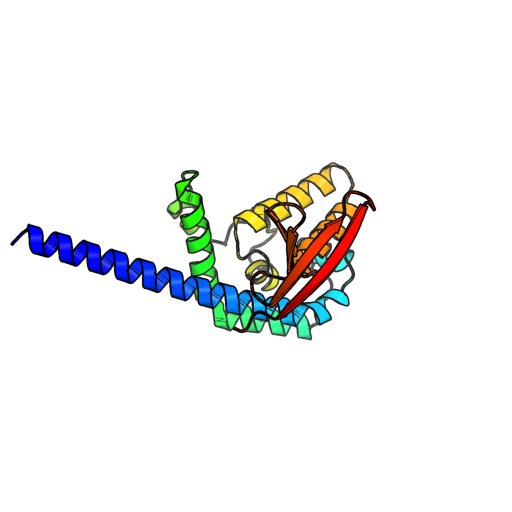1 ? 3.795 5.787 14.871 1.00 82.56 81 LYS A C 1
ATOM 669 O O . LYS A 1 81 ? 3.949 4.588 15.093 1.00 82.56 81 LYS A O 1
ATOM 674 N N . ASN A 1 82 ? 2.709 6.451 15.262 1.00 84.31 82 ASN A N 1
ATOM 675 C CA . ASN A 1 82 ? 1.636 5.829 16.042 1.00 84.31 82 ASN A CA 1
ATOM 676 C C . ASN A 1 82 ? 0.940 4.690 15.284 1.00 84.31 82 ASN A C 1
ATOM 678 O O . ASN A 1 82 ? 0.647 3.652 15.871 1.00 84.31 82 ASN A O 1
ATOM 682 N N . TYR A 1 83 ? 0.717 4.859 13.981 1.00 87.31 83 TYR A N 1
ATOM 683 C CA . TYR A 1 83 ? 0.098 3.843 13.137 1.00 87.31 83 TYR A CA 1
ATOM 684 C C . TYR A 1 83 ? 0.981 2.599 12.974 1.00 87.31 83 TYR A C 1
ATOM 686 O O . TYR A 1 83 ? 0.482 1.479 13.044 1.00 87.31 83 TYR A O 1
ATOM 694 N N . ARG A 1 84 ? 2.302 2.769 12.836 1.00 83.62 84 ARG A N 1
ATOM 695 C CA . ARG A 1 84 ? 3.262 1.648 12.843 1.00 83.62 84 ARG A CA 1
ATOM 696 C C . ARG A 1 84 ? 3.150 0.819 14.121 1.00 83.62 84 ARG A C 1
ATOM 698 O O . ARG A 1 84 ? 3.025 -0.400 14.055 1.00 83.62 84 ARG A O 1
ATOM 705 N N . LEU A 1 85 ? 3.162 1.489 15.274 1.00 80.81 85 LEU A N 1
ATOM 706 C CA . LEU A 1 85 ? 3.031 0.834 16.579 1.00 80.81 85 LEU A CA 1
ATOM 707 C C . LEU A 1 85 ? 1.680 0.133 16.724 1.00 80.81 85 LEU A C 1
ATOM 709 O O . LEU A 1 85 ? 1.618 -0.978 17.241 1.00 80.81 85 LEU A O 1
ATOM 713 N N . TYR A 1 86 ? 0.610 0.761 16.238 1.00 85.19 86 TYR A N 1
ATOM 714 C CA . TYR A 1 86 ? -0.719 0.164 16.207 1.00 85.19 86 TYR A CA 1
ATOM 715 C C . TYR A 1 86 ? -0.745 -1.152 15.418 1.00 85.19 86 TYR A C 1
ATOM 717 O O . TYR A 1 86 ? -1.193 -2.164 15.947 1.00 85.19 86 TYR A O 1
ATOM 725 N N . GLN A 1 87 ? -0.193 -1.164 14.202 1.00 83.88 87 GLN A N 1
ATOM 726 C CA . GLN A 1 87 ? -0.114 -2.372 13.375 1.00 83.88 87 GLN A CA 1
ATOM 727 C C . GLN A 1 87 ? 0.666 -3.491 14.076 1.00 83.88 87 GLN A C 1
ATOM 729 O O . GLN A 1 87 ? 0.194 -4.620 14.137 1.00 83.88 87 GLN A O 1
ATOM 734 N N . LEU A 1 88 ? 1.815 -3.184 14.687 1.00 79.00 88 LEU A N 1
ATOM 735 C CA . LEU A 1 88 ? 2.573 -4.184 15.447 1.00 79.00 88 LEU A CA 1
ATOM 736 C C . LEU A 1 88 ? 1.772 -4.757 16.617 1.00 79.00 88 LEU A C 1
ATOM 738 O O . LEU A 1 88 ? 1.801 -5.963 16.833 1.00 79.00 88 LEU A O 1
ATOM 742 N N . ARG A 1 89 ? 1.026 -3.922 17.349 1.00 79.81 89 ARG A N 1
ATOM 743 C CA . ARG A 1 89 ? 0.183 -4.377 18.465 1.00 79.81 89 ARG A CA 1
ATOM 744 C C . ARG A 1 89 ? -0.933 -5.316 18.007 1.00 79.81 89 ARG A C 1
ATOM 746 O O . ARG A 1 89 ? -1.193 -6.287 18.704 1.00 79.81 89 ARG A O 1
ATOM 753 N N . LEU A 1 90 ? -1.537 -5.073 16.839 1.00 79.81 90 LEU A N 1
ATOM 754 C CA . LEU A 1 90 ? -2.541 -5.982 16.265 1.00 79.81 90 LEU A CA 1
ATOM 755 C C . LEU A 1 90 ? -1.966 -7.368 15.941 1.00 79.81 90 LEU A C 1
ATOM 757 O O . LEU A 1 90 ? -2.694 -8.351 15.986 1.00 79.81 90 LEU A O 1
ATOM 761 N N . HIS A 1 91 ? -0.673 -7.456 15.622 1.00 71.81 91 HIS A N 1
ATOM 762 C CA . HIS A 1 91 ? -0.001 -8.726 15.334 1.00 71.81 91 HIS A CA 1
ATOM 763 C C . HIS A 1 91 ? 0.678 -9.351 16.560 1.00 71.81 91 HIS A C 1
ATOM 765 O O . HIS A 1 91 ? 0.922 -10.557 16.575 1.00 71.81 91 HIS A O 1
ATOM 771 N N . ALA A 1 92 ? 0.928 -8.561 17.608 1.00 66.25 92 ALA A N 1
ATOM 772 C CA . ALA A 1 92 ? 1.540 -9.020 18.850 1.00 66.25 92 ALA A CA 1
ATOM 773 C C . ALA A 1 92 ? 0.675 -10.042 19.614 1.00 66.25 92 ALA A C 1
ATOM 775 O O . ALA A 1 92 ? 1.187 -10.791 20.441 1.00 66.25 92 ALA A O 1
ATOM 776 N N . THR A 1 93 ? -0.630 -10.100 19.330 1.00 60.25 93 THR A N 1
ATOM 777 C CA . THR A 1 93 ? -1.537 -11.110 19.895 1.00 60.25 93 THR A CA 1
ATOM 778 C C . THR A 1 93 ? -1.250 -12.523 19.383 1.00 60.25 93 THR A C 1
ATOM 780 O O . THR A 1 93 ? -1.587 -13.480 20.069 1.00 60.25 93 THR A O 1
ATOM 783 N N 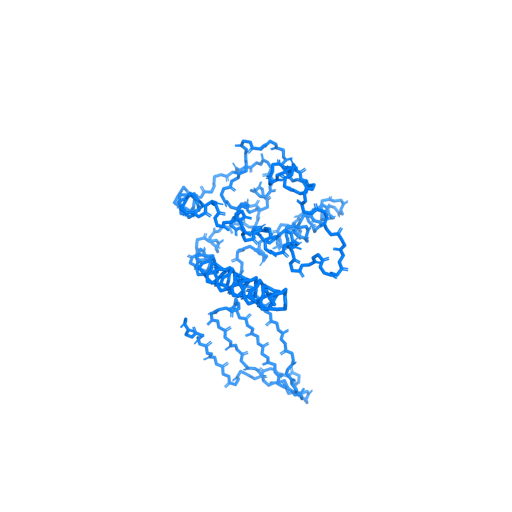. ASN A 1 94 ? -0.606 -12.659 18.215 1.00 56.81 94 ASN A N 1
ATOM 784 C CA . ASN A 1 94 ? -0.307 -13.952 17.582 1.00 56.81 94 ASN A CA 1
ATOM 785 C C . ASN A 1 94 ? 1.181 -14.343 17.669 1.00 56.81 94 ASN A C 1
ATOM 787 O O . ASN A 1 94 ? 1.526 -15.495 17.424 1.00 56.81 94 ASN A O 1
ATOM 791 N N . ALA A 1 95 ? 2.066 -13.403 18.013 1.00 57.47 95 ALA A N 1
ATOM 792 C CA . ALA A 1 95 ? 3.483 -13.639 18.287 1.00 57.47 95 ALA A CA 1
ATOM 793 C C . ALA A 1 95 ? 4.000 -12.537 19.228 1.00 57.47 95 ALA A C 1
ATOM 795 O O . ALA A 1 95 ? 3.698 -11.372 18.978 1.00 57.47 95 ALA A O 1
ATOM 796 N N . PRO A 1 96 ? 4.783 -12.829 20.282 1.00 58.72 96 PRO A N 1
ATOM 797 C CA . PRO A 1 96 ? 5.222 -11.811 21.234 1.00 58.72 96 PRO A CA 1
ATOM 798 C C . PRO A 1 96 ? 6.232 -10.845 20.594 1.00 58.72 96 PRO A C 1
ATOM 800 O O . PRO A 1 96 ? 7.445 -11.038 20.650 1.00 58.72 96 PRO A O 1
ATOM 803 N N . ILE A 1 97 ? 5.729 -9.772 19.984 1.00 63.28 97 ILE A N 1
ATOM 804 C CA . ILE A 1 97 ? 6.545 -8.662 19.492 1.00 63.28 97 ILE A CA 1
ATOM 805 C C . ILE A 1 97 ? 6.884 -7.774 20.690 1.00 63.28 97 ILE A C 1
ATOM 807 O O . ILE A 1 97 ? 6.006 -7.139 21.279 1.00 63.28 97 ILE A O 1
ATOM 811 N N . LYS A 1 98 ? 8.168 -7.682 21.043 1.00 67.38 98 LYS A N 1
ATOM 812 C CA . LYS A 1 98 ? 8.639 -6.765 22.087 1.00 67.38 98 LYS A CA 1
ATOM 813 C C . LYS A 1 98 ? 8.615 -5.322 21.576 1.00 67.38 98 LYS A C 1
ATOM 815 O O . LYS A 1 98 ? 9.611 -4.797 21.085 1.00 67.38 98 LYS A O 1
ATOM 820 N N . ILE A 1 99 ? 7.462 -4.665 21.710 1.00 65.19 99 ILE A N 1
ATOM 821 C CA . ILE A 1 99 ? 7.252 -3.268 21.288 1.00 65.19 99 ILE A CA 1
ATOM 822 C C . ILE A 1 99 ? 8.297 -2.326 21.900 1.00 65.19 99 ILE A C 1
ATOM 824 O O . ILE A 1 99 ? 8.778 -1.433 21.215 1.00 65.19 99 ILE A O 1
ATOM 828 N N . SER A 1 100 ? 8.697 -2.556 23.152 1.00 64.81 100 SER A N 1
ATOM 829 C CA . SER A 1 100 ? 9.725 -1.758 23.828 1.00 64.81 100 SER A CA 1
ATOM 830 C C . SER A 1 100 ? 11.107 -1.883 23.181 1.00 64.81 100 SER A C 1
ATOM 832 O O . SER A 1 100 ? 11.860 -0.914 23.171 1.00 64.81 100 SER A O 1
ATOM 834 N N . GLU A 1 101 ? 11.451 -3.039 22.608 1.00 63.50 101 GLU A N 1
ATOM 835 C CA . GLU A 1 101 ? 12.676 -3.198 21.818 1.00 63.50 101 GLU A CA 1
ATOM 836 C C . GLU A 1 101 ? 12.533 -2.493 20.464 1.00 63.50 101 GLU A C 1
ATOM 838 O O . GLU A 1 101 ? 13.429 -1.749 20.083 1.00 63.50 101 GLU A O 1
ATOM 843 N N . TYR A 1 102 ? 11.380 -2.602 19.795 1.00 62.31 102 TYR A N 1
ATOM 844 C CA . TYR A 1 102 ? 11.096 -1.861 18.556 1.00 62.31 102 TYR A CA 1
ATOM 845 C C . TYR A 1 102 ? 11.136 -0.331 18.742 1.00 62.31 102 TYR A C 1
ATOM 847 O O . TYR A 1 102 ? 11.647 0.392 17.892 1.00 62.31 102 TYR A O 1
ATOM 855 N N . GLU A 1 103 ? 10.623 0.188 19.858 1.00 57.91 103 GLU A N 1
ATOM 856 C CA . GLU A 1 103 ? 10.663 1.617 20.185 1.00 57.91 103 GLU A CA 1
ATOM 857 C C . GLU A 1 103 ? 12.083 2.102 20.514 1.00 57.91 103 GLU A C 1
ATOM 859 O O . GLU A 1 103 ? 12.437 3.207 20.105 1.00 57.91 103 GLU A O 1
ATOM 864 N N . LYS A 1 104 ? 12.903 1.280 21.195 1.00 55.75 104 LYS A N 1
ATOM 865 C CA . LYS A 1 104 ? 14.322 1.566 21.512 1.00 55.75 104 LYS A CA 1
ATOM 866 C C . LYS A 1 104 ? 15.214 1.566 20.280 1.00 55.75 104 LYS A C 1
ATOM 868 O O . LYS A 1 104 ? 16.089 2.412 20.139 1.00 55.75 104 LYS A O 1
ATOM 873 N N . VAL A 1 105 ? 14.971 0.605 19.401 1.00 53.19 105 VAL A N 1
ATOM 874 C CA . VAL A 1 105 ? 15.580 0.508 18.077 1.00 53.19 105 VAL A CA 1
ATOM 875 C C . VAL A 1 105 ? 15.089 1.647 17.166 1.00 53.19 105 VAL A C 1
ATOM 877 O O . VAL A 1 105 ? 15.733 2.013 16.182 1.00 53.19 105 VAL A O 1
ATOM 880 N N . GLU A 1 106 ? 13.962 2.249 17.550 1.00 53.31 106 GLU A N 1
ATOM 881 C CA . GLU A 1 106 ? 13.161 3.181 16.784 1.00 53.31 106 GLU A CA 1
ATOM 882 C C . GLU A 1 106 ? 12.852 2.646 15.374 1.00 53.31 106 GLU A C 1
ATOM 884 O O . GLU A 1 106 ? 13.333 1.621 14.899 1.00 53.31 106 GLU A O 1
ATOM 889 N N . VAL A 1 107 ? 12.127 3.439 14.601 1.00 49.91 107 VAL A N 1
ATOM 890 C CA . VAL A 1 107 ? 12.183 3.355 13.133 1.00 49.91 107 VAL A CA 1
ATOM 891 C C . VAL A 1 107 ? 13.585 3.788 12.620 1.00 49.91 107 VAL A C 1
ATOM 893 O O . VAL A 1 107 ? 13.733 4.177 11.470 1.00 49.91 107 VAL A O 1
ATOM 896 N N . LYS A 1 108 ? 14.614 3.802 13.482 1.00 42.47 108 LYS A N 1
ATOM 897 C CA . LYS A 1 108 ? 15.990 4.205 13.181 1.00 42.47 108 LYS A CA 1
ATOM 898 C C . LYS A 1 108 ? 16.806 3.042 12.636 1.00 42.47 108 LYS A C 1
ATOM 900 O O . LYS A 1 108 ? 17.722 3.298 11.856 1.00 42.47 108 LYS A O 1
ATOM 905 N N . ASN A 1 109 ? 16.460 1.795 12.971 1.00 39.69 109 ASN A N 1
ATOM 906 C CA . ASN A 1 109 ? 17.132 0.662 12.351 1.00 39.69 109 ASN A CA 1
ATOM 907 C C . ASN A 1 109 ? 16.634 0.426 10.933 1.00 39.69 109 ASN A C 1
ATOM 909 O O . ASN A 1 109 ? 15.547 -0.078 10.655 1.00 39.69 109 ASN A O 1
ATOM 913 N N . GLU A 1 110 ? 17.554 0.697 10.033 1.00 40.12 110 GLU A N 1
ATOM 914 C CA . GLU A 1 110 ? 18.145 -0.354 9.217 1.00 40.12 110 GLU A CA 1
ATOM 915 C C . GLU A 1 110 ? 17.872 -1.783 9.721 1.00 40.12 110 GLU A C 1
ATOM 917 O O . GLU A 1 110 ? 18.660 -2.349 10.458 1.00 40.12 110 GLU A O 1
ATOM 922 N N . SER A 1 111 ? 16.841 -2.469 9.254 1.00 42.91 111 SER A N 1
ATOM 923 C CA . SER A 1 111 ? 17.165 -3.744 8.587 1.00 42.91 111 SER A CA 1
ATOM 924 C C . SER A 1 111 ? 17.290 -3.528 7.070 1.00 42.91 111 SER A C 1
ATOM 926 O O . SER A 1 111 ? 17.261 -4.467 6.282 1.00 42.91 111 SER A O 1
ATOM 928 N N . ILE A 1 112 ? 17.378 -2.242 6.677 1.00 37.12 112 ILE A N 1
ATOM 929 C CA . ILE A 1 112 ? 17.162 -1.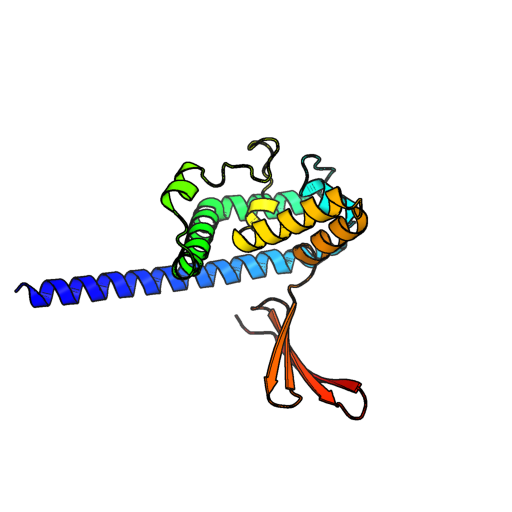680 5.340 1.00 37.12 112 ILE A CA 1
ATOM 930 C C . ILE A 1 112 ? 18.029 -0.458 5.023 1.00 37.12 112 ILE A C 1
ATOM 932 O O . ILE A 1 112 ? 18.467 -0.385 3.878 1.00 37.12 112 ILE A O 1
ATOM 936 N N . ASN A 1 113 ? 18.272 0.526 5.912 1.00 36.38 113 ASN A N 1
ATOM 937 C CA . ASN A 1 113 ? 19.190 1.592 5.494 1.00 36.38 113 ASN A CA 1
ATOM 938 C C . ASN A 1 113 ? 20.611 1.043 5.311 1.00 36.38 113 ASN A C 1
ATOM 940 O O . AS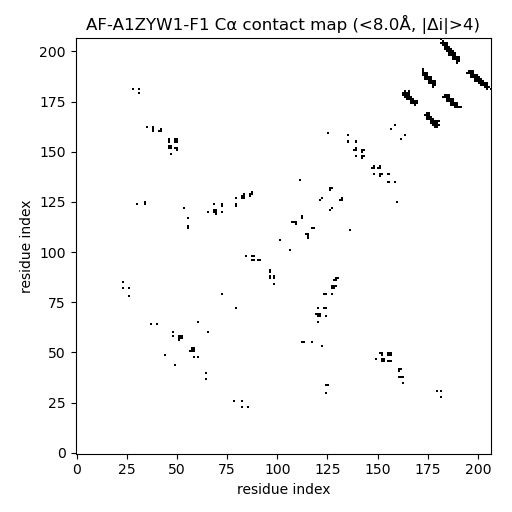N A 1 113 ? 21.102 0.180 6.026 1.00 36.38 113 ASN A O 1
ATOM 944 N N . LEU A 1 114 ? 21.254 1.575 4.286 1.00 34.75 114 LEU A N 1
ATOM 945 C CA . LEU A 1 114 ? 22.547 2.161 4.504 1.00 34.75 114 LEU A CA 1
ATOM 946 C C . LEU A 1 114 ? 22.286 3.658 4.725 1.00 34.75 114 LEU A C 1
ATOM 948 O O . LEU A 1 114 ? 21.921 4.370 3.790 1.00 34.75 114 LEU A O 1
ATOM 952 N N . ASN A 1 115 ? 22.493 4.122 5.956 1.00 40.09 115 ASN A N 1
ATOM 953 C CA . ASN A 1 115 ? 22.422 5.496 6.456 1.00 40.09 115 ASN A CA 1
ATOM 954 C C . ASN A 1 115 ? 21.008 6.086 6.786 1.00 40.09 115 ASN A C 1
ATOM 956 O O . ASN A 1 115 ? 20.238 6.393 5.873 1.00 40.09 115 ASN A O 1
ATOM 960 N N . PRO A 1 116 ? 20.687 6.385 8.071 1.00 41.50 116 PRO A N 1
ATOM 961 C CA . PRO A 1 116 ? 19.424 7.008 8.512 1.00 41.50 116 PRO A CA 1
ATOM 962 C C . PRO A 1 116 ? 19.162 8.407 7.943 1.00 41.50 116 PRO A C 1
ATOM 964 O O . PRO A 1 116 ? 18.011 8.808 7.790 1.00 41.50 116 PRO A O 1
ATOM 967 N N . SER A 1 117 ? 20.219 9.139 7.577 1.00 47.88 117 SER A N 1
ATOM 968 C CA . SER A 1 117 ? 20.103 10.428 6.873 1.00 47.88 117 SER A CA 1
ATOM 969 C C . SER A 1 117 ? 19.575 10.292 5.436 1.00 47.88 117 SER A C 1
ATOM 971 O O . SER A 1 117 ? 19.289 11.296 4.790 1.00 47.88 117 SER A O 1
ATOM 973 N N . LYS A 1 118 ? 19.431 9.057 4.933 1.00 49.44 118 LYS A N 1
ATOM 974 C CA . LYS A 1 118 ? 18.968 8.737 3.575 1.00 49.44 118 LYS A CA 1
ATOM 975 C C . LYS A 1 118 ? 17.570 8.114 3.533 1.00 49.44 118 LYS A C 1
ATOM 977 O O . LYS A 1 118 ? 17.140 7.674 2.467 1.00 49.44 118 LYS A O 1
ATOM 982 N N . VAL A 1 119 ? 16.846 8.059 4.656 1.00 54.81 119 VAL A N 1
ATOM 983 C CA . VAL A 1 119 ? 15.474 7.527 4.668 1.00 54.81 119 VAL A CA 1
ATOM 984 C C . VAL A 1 119 ? 14.534 8.553 4.043 1.00 54.81 119 VAL A C 1
ATOM 986 O O . VAL A 1 119 ? 14.208 9.575 4.641 1.00 54.81 119 VAL A O 1
ATOM 989 N N . SER A 1 120 ? 14.103 8.284 2.814 1.00 65.94 120 SER A N 1
ATOM 990 C CA . SER A 1 120 ? 13.181 9.153 2.088 1.00 65.94 120 SER A CA 1
ATOM 991 C C . SER A 1 120 ? 11.756 9.051 2.647 1.00 65.94 120 SER A C 1
ATOM 993 O O . SER A 1 120 ? 11.333 8.011 3.167 1.00 65.94 120 SER A O 1
ATOM 995 N N . ALA A 1 121 ? 10.968 10.121 2.485 1.00 68.69 121 ALA A N 1
ATOM 996 C CA . ALA A 1 121 ? 9.545 10.149 2.842 1.00 68.69 121 ALA A CA 1
ATOM 997 C C . ALA A 1 121 ? 8.752 8.969 2.241 1.00 68.69 121 ALA A C 1
ATOM 999 O O . ALA 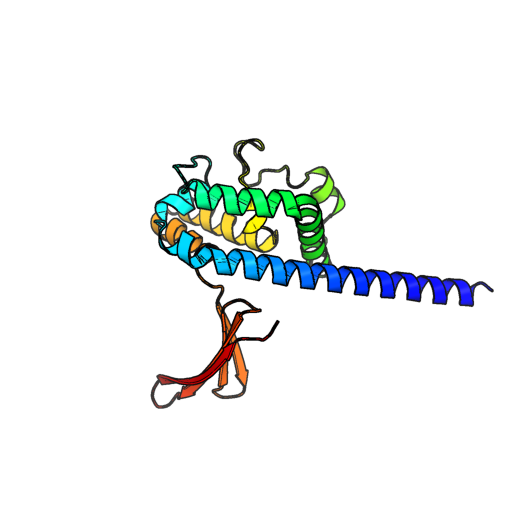A 1 121 ? 7.793 8.476 2.838 1.00 68.69 121 ALA A O 1
ATOM 1000 N N . TRP A 1 122 ? 9.204 8.454 1.099 1.00 73.19 122 TRP A N 1
ATOM 1001 C CA . TRP A 1 122 ? 8.686 7.251 0.458 1.00 73.19 122 TRP A CA 1
ATOM 1002 C C . TRP A 1 122 ? 8.624 6.031 1.365 1.00 73.19 122 TRP A C 1
ATOM 1004 O O . TRP A 1 122 ? 7.559 5.429 1.493 1.00 73.19 122 TRP A O 1
ATOM 1014 N N . ASN A 1 123 ? 9.722 5.689 2.042 1.00 70.69 123 ASN A N 1
ATOM 1015 C CA . ASN A 1 123 ? 9.752 4.523 2.924 1.00 70.69 123 ASN A CA 1
ATOM 1016 C C . ASN A 1 123 ? 8.727 4.699 4.049 1.00 70.69 123 ASN A C 1
ATOM 1018 O O . ASN A 1 123 ? 7.946 3.801 4.361 1.00 70.69 123 ASN A O 1
ATOM 1022 N N . HIS A 1 124 ? 8.625 5.903 4.607 1.00 72.06 124 HIS A N 1
ATOM 1023 C CA . HIS A 1 124 ? 7.633 6.178 5.640 1.00 72.06 124 HIS A CA 1
ATOM 1024 C C . HIS A 1 124 ? 6.193 5.992 5.157 1.00 72.06 124 HIS A C 1
ATOM 1026 O O . HIS A 1 124 ? 5.372 5.441 5.899 1.00 72.06 124 HIS A O 1
ATOM 1032 N N . ILE A 1 125 ? 5.915 6.390 3.917 1.00 76.06 125 ILE A N 1
ATOM 1033 C CA . ILE A 1 125 ? 4.587 6.372 3.313 1.00 76.06 125 ILE A CA 1
ATOM 1034 C C . ILE A 1 125 ? 4.214 4.989 2.796 1.00 76.06 125 ILE A C 1
ATOM 1036 O O . ILE A 1 125 ? 3.097 4.560 3.056 1.00 76.06 125 ILE A O 1
ATOM 1040 N N . PHE A 1 126 ? 5.084 4.261 2.100 1.00 75.81 126 PHE A N 1
ATOM 1041 C CA . PHE A 1 126 ? 4.736 2.992 1.446 1.00 75.81 126 PHE A CA 1
ATOM 1042 C C . PHE A 1 126 ? 4.974 1.763 2.328 1.00 75.81 126 PHE A C 1
ATOM 1044 O O . PHE A 1 126 ? 4.209 0.798 2.238 1.00 75.81 126 PHE A O 1
ATOM 1051 N N . THR A 1 127 ? 5.919 1.832 3.271 1.00 73.50 127 THR A N 1
ATOM 1052 C CA . THR A 1 127 ? 6.222 0.747 4.227 1.00 73.50 127 THR A CA 1
ATOM 1053 C C . THR A 1 127 ? 5.771 1.075 5.646 1.00 73.50 127 THR A C 1
ATOM 1055 O O . THR A 1 127 ? 6.315 0.600 6.640 1.00 73.50 127 THR A O 1
ATOM 1058 N N . VAL A 1 128 ? 4.710 1.882 5.760 1.00 76.94 128 VAL A N 1
ATOM 1059 C CA . VAL A 1 128 ? 4.101 2.227 7.051 1.00 76.94 128 VAL A CA 1
ATOM 1060 C C . VAL A 1 128 ? 3.658 0.997 7.852 1.00 76.94 128 VAL A C 1
ATOM 1062 O O . VAL A 1 128 ? 3.562 1.080 9.067 1.00 76.94 128 VAL A O 1
ATOM 1065 N N . ASN A 1 129 ? 3.310 -0.108 7.183 1.00 79.19 129 ASN A N 1
ATOM 1066 C CA . ASN A 1 129 ? 3.001 -1.368 7.847 1.00 79.19 129 ASN A CA 1
ATOM 1067 C C . ASN A 1 129 ? 4.318 -2.151 7.968 1.00 79.19 129 ASN A C 1
ATOM 1069 O O . ASN A 1 129 ? 4.859 -2.548 6.931 1.00 79.19 129 ASN A O 1
ATOM 1073 N N . PRO A 1 130 ? 4.822 -2.390 9.192 1.00 73.44 130 PRO A N 1
ATOM 1074 C CA . PRO A 1 130 ? 6.097 -3.072 9.383 1.00 73.44 130 PRO A CA 1
ATOM 1075 C C . PRO A 1 130 ? 6.135 -4.506 8.842 1.00 73.44 130 PRO A C 1
ATOM 1077 O O . PRO A 1 130 ? 7.189 -4.943 8.402 1.00 73.44 130 PRO A O 1
ATOM 1080 N N . LEU A 1 131 ? 5.014 -5.233 8.803 1.00 76.38 131 LEU A N 1
ATOM 1081 C CA . LEU A 1 131 ? 5.001 -6.592 8.248 1.00 76.38 131 LEU A CA 1
ATOM 1082 C C . LEU A 1 131 ? 5.150 -6.592 6.730 1.00 76.38 131 LEU A C 1
ATOM 1084 O O . LEU A 1 131 ? 5.972 -7.320 6.185 1.00 76.38 131 LEU A O 1
ATOM 1088 N N . ARG A 1 132 ? 4.424 -5.702 6.049 1.00 74.94 132 ARG A N 1
ATOM 1089 C CA . ARG A 1 132 ? 4.592 -5.509 4.601 1.00 74.94 132 ARG A CA 1
ATOM 1090 C C . ARG A 1 132 ? 6.012 -5.058 4.266 1.00 74.94 132 ARG A C 1
ATOM 1092 O O . ARG A 1 132 ? 6.549 -5.391 3.218 1.00 74.94 132 ARG A O 1
ATOM 1099 N N . HIS A 1 133 ? 6.620 -4.271 5.150 1.00 74.94 133 HIS A N 1
ATOM 1100 C CA . HIS A 1 133 ? 8.008 -3.868 4.989 1.00 74.94 133 HIS A CA 1
ATOM 1101 C C . HIS A 1 133 ? 8.950 -5.072 4.945 1.00 74.94 133 HIS A C 1
ATOM 1103 O O . HIS A 1 133 ? 9.801 -5.139 4.063 1.00 74.94 133 HIS A O 1
ATOM 1109 N N . LEU A 1 134 ? 8.766 -6.021 5.868 1.00 72.69 134 LEU A N 1
ATOM 1110 C CA . LEU A 1 134 ? 9.537 -7.260 5.909 1.00 72.69 134 LEU A CA 1
ATOM 1111 C C . LEU A 1 134 ? 9.318 -8.089 4.643 1.00 72.69 134 LEU A C 1
ATOM 1113 O O . LEU A 1 134 ? 10.292 -8.485 4.021 1.00 72.69 134 LEU A O 1
ATOM 1117 N N . GLU A 1 135 ? 8.069 -8.269 4.212 1.00 73.81 135 GLU A N 1
ATOM 1118 C CA . GLU A 1 135 ? 7.726 -8.989 2.975 1.00 73.81 135 GLU A CA 1
ATOM 1119 C C . GLU A 1 135 ? 8.448 -8.414 1.743 1.00 73.81 135 GLU A C 1
ATOM 1121 O O . GLU A 1 135 ? 9.098 -9.139 0.981 1.00 73.81 135 GLU A O 1
ATOM 1126 N N . ILE A 1 136 ? 8.394 -7.089 1.588 1.00 74.19 136 ILE A N 1
ATOM 1127 C CA . ILE A 1 136 ? 9.072 -6.348 0.520 1.00 74.19 136 ILE A CA 1
ATOM 1128 C C . ILE A 1 136 ? 10.593 -6.567 0.575 1.00 74.19 136 ILE A C 1
ATOM 1130 O O . ILE A 1 136 ? 11.232 -6.808 -0.452 1.00 74.19 136 ILE A O 1
ATOM 1134 N N . MET A 1 137 ? 11.185 -6.518 1.770 1.00 73.19 137 MET A N 1
ATOM 1135 C CA . MET A 1 137 ? 12.628 -6.683 1.947 1.00 73.19 137 MET A CA 1
ATOM 1136 C C . MET A 1 137 ? 13.108 -8.107 1.722 1.00 73.19 137 MET A C 1
ATOM 1138 O O . MET A 1 137 ? 14.118 -8.299 1.049 1.00 73.19 137 MET A O 1
ATOM 1142 N N . SER A 1 138 ? 12.390 -9.097 2.243 1.00 71.38 138 SER A N 1
ATOM 1143 C CA . SER A 1 138 ? 12.689 -10.508 2.015 1.00 71.38 138 SER A CA 1
ATOM 1144 C C . SER A 1 138 ? 12.658 -10.824 0.523 1.00 71.38 138 SER A C 1
ATOM 1146 O O . SER A 1 138 ? 13.605 -11.412 0.006 1.00 71.38 138 SER A O 1
ATOM 1148 N N . SER A 1 139 ? 11.637 -10.338 -0.191 1.00 74.62 139 SER A N 1
ATOM 1149 C CA . SER A 1 139 ? 11.525 -10.499 -1.646 1.00 74.62 139 SER A CA 1
ATOM 1150 C C . SER A 1 139 ? 12.711 -9.873 -2.384 1.00 74.62 139 SER A C 1
ATOM 1152 O O . SER A 1 139 ? 13.292 -10.492 -3.275 1.00 74.62 139 SER A O 1
ATOM 1154 N N . LYS A 1 140 ? 13.125 -8.666 -1.980 1.00 73.00 140 LYS A N 1
ATOM 1155 C CA . LYS A 1 140 ? 14.286 -7.975 -2.554 1.00 73.00 140 LYS A CA 1
ATOM 1156 C C . LYS A 1 140 ? 15.596 -8.737 -2.318 1.00 73.00 140 LYS A C 1
ATOM 1158 O O . LYS A 1 140 ? 16.388 -8.882 -3.247 1.00 73.00 140 LYS A O 1
ATOM 1163 N N . ILE A 1 141 ? 15.834 -9.206 -1.091 1.00 75.00 141 ILE A N 1
ATOM 1164 C CA . ILE A 1 141 ? 17.048 -9.953 -0.726 1.00 75.00 141 ILE A CA 1
ATOM 1165 C C . ILE A 1 141 ? 17.123 -11.259 -1.522 1.00 75.00 141 ILE A C 1
ATOM 1167 O O . ILE A 1 141 ? 18.154 -11.533 -2.135 1.00 75.00 141 ILE A O 1
ATOM 1171 N N . LEU A 1 142 ? 16.026 -12.018 -1.575 1.00 75.62 142 LEU A N 1
ATOM 1172 C CA . LEU A 1 142 ? 15.956 -13.270 -2.329 1.00 75.62 142 LEU A CA 1
ATOM 1173 C C . LEU A 1 142 ? 16.186 -13.045 -3.826 1.00 75.62 142 LEU A C 1
ATOM 1175 O O . LEU A 1 142 ? 16.993 -13.745 -4.432 1.00 75.62 142 LEU A O 1
ATOM 1179 N N . ALA A 1 143 ? 15.549 -12.033 -4.420 1.00 78.50 143 ALA A N 1
ATOM 1180 C CA . ALA A 1 143 ? 15.754 -11.703 -5.829 1.00 78.50 143 ALA A CA 1
ATOM 1181 C C . ALA A 1 143 ? 17.222 -11.371 -6.141 1.00 78.50 143 ALA A C 1
ATOM 1183 O O . ALA A 1 143 ? 17.737 -11.779 -7.180 1.00 78.50 143 ALA A O 1
ATOM 1184 N N . HIS A 1 144 ? 17.915 -10.669 -5.239 1.00 75.31 144 HIS A N 1
ATOM 1185 C CA . HIS A 1 144 ? 19.342 -10.393 -5.388 1.00 75.31 144 HIS A CA 1
ATOM 1186 C C . HIS A 1 144 ? 20.192 -11.667 -5.279 1.00 75.31 144 HIS A C 1
ATOM 1188 O O . HIS A 1 144 ? 21.076 -11.882 -6.102 1.00 75.31 144 HIS A O 1
ATOM 1194 N N . GLN A 1 145 ? 19.920 -12.524 -4.291 1.00 78.12 145 GLN A N 1
ATOM 1195 C CA . GLN A 1 145 ? 20.644 -13.787 -4.098 1.00 78.12 145 GLN A CA 1
ATOM 1196 C C . GLN A 1 145 ? 20.482 -14.748 -5.283 1.00 78.12 145 GLN A C 1
ATOM 1198 O O . GLN A 1 145 ? 21.429 -15.433 -5.653 1.00 78.12 145 GLN A O 1
ATOM 1203 N N . LEU A 1 146 ? 19.305 -14.763 -5.909 1.00 84.94 146 LEU A N 1
ATOM 1204 C CA . LEU A 1 146 ? 18.988 -15.619 -7.054 1.00 84.94 146 LEU A CA 1
ATOM 1205 C C . LEU A 1 146 ? 19.375 -14.998 -8.406 1.00 84.94 146 LEU A C 1
ATOM 1207 O O . LEU A 1 146 ? 19.018 -15.535 -9.449 1.00 84.94 146 LEU A O 1
ATOM 1211 N N . SER A 1 147 ? 20.057 -13.847 -8.418 1.00 85.19 147 SER A N 1
ATOM 1212 C CA . SER A 1 147 ? 20.323 -13.050 -9.631 1.00 85.19 147 SER A CA 1
ATOM 1213 C C . SER A 1 147 ? 19.064 -12.643 -10.425 1.00 85.19 147 SER A C 1
ATOM 1215 O O . SER A 1 147 ? 19.162 -12.132 -11.537 1.00 85.19 147 SER A O 1
ATOM 1217 N N . ALA A 1 148 ? 17.870 -12.775 -9.841 1.00 83.88 148 ALA A N 1
ATOM 1218 C CA . ALA A 1 148 ? 16.572 -12.436 -10.426 1.00 83.88 148 ALA A CA 1
ATOM 1219 C C . ALA A 1 148 ? 16.213 -10.952 -10.201 1.00 83.88 148 ALA A C 1
ATOM 1221 O O . ALA A 1 148 ? 15.089 -10.596 -9.841 1.00 83.88 148 ALA A O 1
ATOM 1222 N N . THR A 1 149 ? 17.191 -10.062 -10.376 1.00 77.00 149 THR A N 1
ATOM 1223 C CA . THR A 1 149 ? 17.083 -8.638 -10.004 1.00 77.00 149 THR A CA 1
ATOM 1224 C C . THR A 1 149 ? 15.985 -7.886 -10.759 1.00 77.00 149 THR A C 1
ATOM 1226 O O . THR A 1 149 ? 15.336 -7.008 -10.184 1.00 77.00 149 THR A O 1
ATOM 1229 N N . GLU A 1 150 ? 15.720 -8.244 -12.018 1.00 78.62 150 GLU A N 1
ATOM 1230 C CA . GLU A 1 150 ? 14.640 -7.644 -12.810 1.00 78.62 150 GLU A CA 1
ATOM 1231 C C . GLU A 1 150 ? 13.258 -8.068 -12.300 1.00 78.62 150 GLU A C 1
ATOM 1233 O O . GLU A 1 150 ? 12.392 -7.214 -12.114 1.00 78.62 150 GLU A O 1
ATOM 1238 N N . PHE A 1 151 ? 13.081 -9.348 -11.958 1.00 77.62 151 PHE A N 1
ATOM 1239 C CA . PHE A 1 151 ? 11.861 -9.844 -11.317 1.00 77.62 151 PHE A CA 1
ATOM 1240 C C . PHE A 1 151 ? 11.635 -9.184 -9.951 1.00 77.62 151 PHE A C 1
ATOM 1242 O O . PHE A 1 151 ? 10.536 -8.718 -9.659 1.00 77.62 151 PHE A O 1
ATOM 1249 N N . GLY A 1 152 ? 12.689 -9.057 -9.136 1.00 75.31 152 GLY A N 1
ATOM 1250 C CA . GLY A 1 152 ? 12.628 -8.317 -7.874 1.00 75.31 152 GLY A CA 1
ATOM 1251 C C . GLY A 1 152 ? 12.222 -6.855 -8.075 1.00 75.31 152 GLY A C 1
ATOM 1252 O O . GLY A 1 152 ? 11.384 -6.339 -7.341 1.00 75.31 152 GLY A O 1
ATOM 1253 N N . SER A 1 153 ? 12.758 -6.196 -9.107 1.00 74.50 153 SER A N 1
ATOM 1254 C CA . SER A 1 153 ? 12.393 -4.819 -9.469 1.00 74.50 153 SER A CA 1
ATOM 1255 C C . SER A 1 153 ? 10.931 -4.686 -9.868 1.00 74.50 153 SER A C 1
ATOM 1257 O O . SER A 1 153 ? 10.262 -3.752 -9.425 1.00 74.50 153 SER A O 1
ATOM 1259 N N . GLN A 1 154 ? 10.427 -5.626 -10.666 1.00 77.44 154 GLN A N 1
ATOM 1260 C CA . GLN A 1 154 ? 9.034 -5.634 -11.090 1.00 77.44 154 GLN A CA 1
ATOM 1261 C C . GLN A 1 154 ? 8.088 -5.913 -9.919 1.00 77.44 154 GLN A C 1
ATOM 1263 O O . GLN A 1 154 ? 7.142 -5.165 -9.715 1.00 77.44 154 GLN A O 1
ATOM 1268 N N . SER A 1 155 ? 8.397 -6.899 -9.076 1.00 76.88 155 SER A N 1
ATOM 1269 C CA . SER A 1 155 ? 7.600 -7.200 -7.883 1.00 76.88 155 SER A CA 1
ATOM 1270 C C . SER A 1 155 ? 7.540 -6.014 -6.911 1.00 76.88 155 SER A C 1
ATOM 1272 O O . SER A 1 155 ? 6.478 -5.704 -6.366 1.00 76.88 155 SER A O 1
ATOM 1274 N N . LEU A 1 156 ? 8.647 -5.282 -6.722 1.00 75.06 156 LEU A N 1
ATOM 1275 C CA . LEU A 1 156 ? 8.628 -4.036 -5.948 1.00 75.06 156 LEU A CA 1
ATOM 1276 C C . LEU A 1 156 ? 7.750 -2.971 -6.605 1.00 75.06 156 LEU A C 1
ATOM 1278 O O . LEU A 1 156 ? 6.972 -2.321 -5.910 1.00 75.06 156 LEU A O 1
ATOM 1282 N N . TYR A 1 157 ? 7.858 -2.797 -7.922 1.00 77.06 157 TYR A N 1
ATOM 1283 C CA . TYR A 1 157 ? 7.007 -1.876 -8.669 1.00 77.06 157 TYR A CA 1
ATOM 1284 C C . TYR A 1 157 ? 5.525 -2.221 -8.479 1.00 77.06 157 TYR A C 1
ATOM 1286 O O . TYR A 1 157 ? 4.760 -1.367 -8.041 1.00 77.06 157 TYR A O 1
ATOM 1294 N N . ASP A 1 158 ? 5.137 -3.481 -8.657 1.00 76.56 158 ASP A N 1
ATOM 1295 C CA . ASP A 1 158 ? 3.753 -3.935 -8.492 1.00 76.56 158 ASP A CA 1
ATOM 1296 C C . ASP A 1 158 ? 3.245 -3.744 -7.054 1.00 76.56 158 ASP A C 1
ATOM 1298 O O . ASP A 1 158 ? 2.086 -3.413 -6.818 1.00 76.56 158 ASP A O 1
ATOM 1302 N N . ASN A 1 159 ? 4.125 -3.860 -6.060 1.00 75.38 159 ASN A N 1
ATOM 1303 C CA . ASN A 1 159 ? 3.769 -3.625 -4.665 1.00 75.38 159 ASN A CA 1
ATOM 1304 C C . ASN A 1 159 ? 3.607 -2.144 -4.287 1.00 75.38 159 ASN A C 1
ATOM 1306 O O . ASN A 1 159 ? 3.037 -1.850 -3.227 1.00 75.38 159 ASN A O 1
ATOM 1310 N N . LEU A 1 160 ? 4.144 -1.212 -5.071 1.00 74.38 160 LEU A N 1
ATOM 1311 C CA . LEU A 1 160 ? 4.269 0.199 -4.684 1.00 74.38 160 LEU A CA 1
ATOM 1312 C C . LEU A 1 160 ? 3.531 1.142 -5.632 1.00 74.38 160 LEU A C 1
ATOM 1314 O O . LEU A 1 160 ? 2.876 2.074 -5.172 1.00 74.38 160 LEU A O 1
ATOM 1318 N N . ALA A 1 161 ? 3.652 0.896 -6.931 1.00 71.75 161 ALA A N 1
ATOM 1319 C CA . ALA A 1 161 ? 3.133 1.714 -8.017 1.00 71.75 161 ALA A CA 1
ATOM 1320 C C . ALA A 1 161 ? 1.812 1.202 -8.591 1.00 71.75 161 ALA A C 1
ATOM 1322 O O . ALA A 1 161 ? 1.184 1.929 -9.356 1.00 71.75 161 ALA A O 1
ATOM 1323 N N . HIS A 1 162 ? 1.363 0.007 -8.200 1.00 72.19 162 HIS A N 1
ATOM 1324 C CA . HIS A 1 162 ? 0.056 -0.500 -8.599 1.00 72.19 162 HIS A CA 1
ATOM 1325 C C . HIS A 1 162 ? -0.983 -0.436 -7.470 1.00 72.19 162 HIS A C 1
ATOM 1327 O O . HIS A 1 162 ? -0.638 -0.549 -6.282 1.00 72.19 162 HIS A O 1
ATOM 1333 N N . PRO A 1 163 ? -2.267 -0.247 -7.834 1.00 72.94 163 PRO A N 1
ATOM 1334 C CA . PRO A 1 163 ? -3.383 -0.406 -6.916 1.00 72.94 163 PRO A CA 1
ATOM 1335 C C . PRO A 1 163 ? -3.334 -1.753 -6.208 1.00 72.94 163 PRO A C 1
ATOM 1337 O O . PRO A 1 163 ? -3.117 -2.793 -6.834 1.00 72.94 163 PRO A O 1
ATOM 1340 N N . ARG A 1 164 ? -3.538 -1.758 -4.889 1.00 73.81 164 ARG A N 1
ATOM 1341 C CA . ARG A 1 164 ? -3.510 -3.020 -4.139 1.00 73.81 164 ARG A CA 1
ATOM 1342 C C . ARG A 1 164 ? -4.768 -3.806 -4.441 1.00 73.81 164 ARG A C 1
ATOM 1344 O O . ARG A 1 164 ? -5.847 -3.394 -4.038 1.00 73.81 164 ARG A O 1
ATOM 1351 N N . MET A 1 165 ? -4.626 -4.952 -5.084 1.00 78.06 165 MET A N 1
ATOM 1352 C CA . MET A 1 165 ? -5.757 -5.828 -5.358 1.00 78.06 165 MET A CA 1
ATOM 1353 C C . MET A 1 165 ? -5.839 -6.928 -4.305 1.00 78.06 165 MET A C 1
ATOM 1355 O O . MET A 1 165 ? -4.854 -7.613 -4.036 1.00 78.06 165 MET A O 1
ATOM 1359 N N . ILE A 1 166 ? -7.010 -7.087 -3.697 1.00 81.00 166 ILE A N 1
ATOM 1360 C CA . ILE A 1 166 ? -7.314 -8.204 -2.799 1.00 81.00 166 ILE A CA 1
ATOM 1361 C C . ILE A 1 166 ? -8.503 -8.936 -3.399 1.00 81.00 166 ILE A C 1
ATOM 1363 O O . ILE A 1 166 ? -9.567 -8.344 -3.545 1.00 81.00 166 ILE A O 1
ATOM 1367 N N . ALA A 1 167 ? -8.318 -10.204 -3.750 1.00 84.00 167 ALA A N 1
ATOM 1368 C CA . ALA A 1 167 ? -9.395 -11.057 -4.226 1.00 84.00 167 ALA A CA 1
ATOM 1369 C C . ALA A 1 167 ? -9.894 -11.947 -3.083 1.00 84.00 167 ALA A C 1
ATOM 1371 O O . ALA A 1 167 ? -9.099 -12.586 -2.393 1.00 84.00 167 ALA A O 1
ATOM 1372 N N . GLN A 1 168 ? -11.208 -12.005 -2.901 1.00 86.75 168 GLN A N 1
ATOM 1373 C CA . GLN A 1 168 ? -11.864 -12.887 -1.947 1.00 86.75 168 GLN A CA 1
ATOM 1374 C C . GLN A 1 168 ? -13.012 -13.625 -2.635 1.00 86.75 168 GLN A C 1
ATOM 1376 O O . GLN A 1 168 ? -13.885 -13.019 -3.254 1.00 86.75 168 GLN A O 1
ATOM 1381 N N . LYS A 1 169 ? -13.041 -14.949 -2.473 1.00 87.00 169 LYS A N 1
ATOM 1382 C CA . LYS A 1 169 ? -14.209 -15.762 -2.814 1.00 87.00 169 LYS A CA 1
ATOM 1383 C C . LYS A 1 169 ? -15.243 -15.622 -1.695 1.00 87.00 169 LYS A C 1
ATOM 1385 O O . LYS A 1 169 ? -14.920 -15.901 -0.542 1.00 87.00 169 LYS A O 1
ATOM 1390 N N . LEU A 1 170 ? -16.458 -15.181 -2.019 1.00 81.38 170 LEU A N 1
ATOM 1391 C CA . LEU A 1 170 ? -17.524 -15.020 -1.023 1.00 81.38 170 LEU A CA 1
ATOM 1392 C C . LEU A 1 170 ? -18.267 -16.339 -0.786 1.00 81.38 170 LEU A C 1
ATOM 1394 O O . LEU A 1 170 ? -18.315 -16.834 0.335 1.00 81.38 170 LEU A O 1
ATOM 1398 N N . ALA A 1 171 ? -18.832 -16.905 -1.853 1.00 81.00 171 ALA A N 1
ATOM 1399 C CA . ALA A 1 171 ? -19.544 -18.180 -1.877 1.00 81.00 171 ALA A CA 1
ATOM 1400 C C . ALA A 1 171 ? -19.773 -18.610 -3.336 1.00 81.00 171 ALA A C 1
ATOM 1402 O O . ALA A 1 171 ? -19.809 -17.764 -4.230 1.00 81.00 171 ALA A O 1
ATOM 1403 N N . ASN A 1 172 ? -19.969 -19.909 -3.578 1.00 82.94 172 ASN A N 1
ATOM 1404 C CA . ASN A 1 172 ? -20.247 -20.470 -4.907 1.00 82.94 172 ASN A CA 1
ATOM 1405 C C . ASN A 1 172 ? -19.222 -20.021 -5.967 1.00 82.94 172 ASN A C 1
ATOM 1407 O O . ASN A 1 172 ? -18.033 -20.323 -5.852 1.00 82.94 172 ASN A O 1
ATOM 1411 N N . GLN A 1 173 ? -19.699 -19.308 -6.985 1.00 83.88 173 GLN A N 1
ATOM 1412 C CA . GLN A 1 173 ? -18.963 -18.763 -8.118 1.00 83.88 173 GLN A CA 1
ATOM 1413 C C . GLN A 1 173 ? -18.692 -17.255 -7.965 1.00 83.88 173 GLN A C 1
ATOM 1415 O O . GLN A 1 173 ? -18.097 -16.657 -8.851 1.00 83.88 173 GLN A O 1
ATOM 1420 N N . HIS A 1 174 ? -19.084 -16.633 -6.848 1.00 88.56 174 HIS A N 1
ATOM 1421 C CA . HIS A 1 174 ? -18.978 -15.189 -6.647 1.00 88.56 174 HIS A CA 1
ATOM 1422 C C . HIS A 1 174 ? -17.633 -14.789 -6.038 1.00 88.56 174 HIS A C 1
ATOM 1424 O O . HIS A 1 174 ? -17.220 -15.279 -4.977 1.00 88.56 174 HIS A O 1
ATOM 1430 N N . TRP A 1 175 ? -16.990 -13.828 -6.684 1.00 89.19 175 TRP A N 1
ATOM 1431 C CA . TRP A 1 175 ? -15.721 -13.244 -6.286 1.00 89.19 175 TRP A CA 1
ATOM 1432 C C . TRP A 1 175 ? -15.868 -11.744 -6.091 1.00 89.19 175 TRP A C 1
ATOM 1434 O O . TRP A 1 175 ? -16.523 -11.057 -6.872 1.00 89.19 175 TRP A O 1
ATOM 1444 N N . GLU A 1 176 ? -15.197 -11.220 -5.075 1.00 89.19 176 GLU A N 1
ATOM 1445 C CA . GLU A 1 176 ? -14.959 -9.790 -4.950 1.00 89.19 176 GLU A CA 1
ATOM 1446 C C . GLU A 1 176 ? -13.474 -9.500 -5.102 1.00 89.19 176 GLU A C 1
ATOM 1448 O O . GLU A 1 176 ? -12.632 -10.139 -4.474 1.00 89.19 176 GLU A O 1
ATOM 1453 N N . VAL A 1 177 ? -13.157 -8.509 -5.930 1.00 85.56 177 VAL A N 1
ATOM 1454 C CA . VAL A 1 177 ? -11.820 -7.940 -6.048 1.00 85.56 177 VAL A CA 1
ATOM 1455 C C . VAL A 1 177 ? -11.881 -6.509 -5.548 1.00 85.56 177 VAL A C 1
ATOM 1457 O O . VAL A 1 177 ? -12.610 -5.671 -6.077 1.00 85.56 177 VAL A O 1
ATOM 1460 N N . TRP A 1 178 ? -11.122 -6.221 -4.503 1.00 85.44 178 TRP A N 1
ATOM 1461 C CA . TRP A 1 178 ? -11.020 -4.892 -3.923 1.00 85.44 178 TRP A CA 1
ATOM 1462 C C . TRP A 1 178 ? -9.776 -4.208 -4.480 1.00 85.44 178 TRP A C 1
ATOM 1464 O O . TRP A 1 178 ? -8.675 -4.725 -4.299 1.00 85.44 178 TRP A O 1
ATOM 1474 N N . ILE A 1 179 ? -9.945 -3.058 -5.137 1.00 79.88 179 ILE A N 1
ATOM 1475 C CA . ILE A 1 179 ? -8.837 -2.208 -5.592 1.00 79.88 179 ILE A CA 1
ATOM 1476 C C . ILE A 1 179 ? -8.633 -1.115 -4.566 1.00 79.88 179 ILE A C 1
ATOM 1478 O O . ILE A 1 179 ? -9.392 -0.143 -4.536 1.00 79.88 179 ILE A O 1
ATOM 1482 N N . ASP A 1 180 ? -7.596 -1.311 -3.758 1.00 72.00 180 ASP A N 1
ATOM 1483 C CA . ASP A 1 180 ? -7.341 -0.658 -2.489 1.00 72.00 180 ASP A CA 1
ATOM 1484 C C . ASP A 1 180 ? -8.587 -0.723 -1.595 1.00 72.00 180 ASP A C 1
ATOM 1486 O O . ASP A 1 180 ? -9.701 -0.396 -1.986 1.00 72.00 180 ASP A O 1
ATOM 1490 N N . LYS A 1 181 ? -8.428 -1.144 -0.339 1.00 71.44 181 LYS A N 1
ATOM 1491 C CA . LYS A 1 181 ? -9.545 -1.439 0.588 1.00 71.44 181 LYS A CA 1
ATOM 1492 C C . LYS A 1 181 ? -10.644 -0.350 0.667 1.00 71.44 181 LYS A C 1
ATOM 1494 O O . LYS A 1 181 ? -11.747 -0.637 1.131 1.00 71.44 181 LYS A O 1
ATOM 1499 N N . TYR A 1 182 ? -10.360 0.871 0.214 1.00 76.62 182 TYR A N 1
ATOM 1500 C CA . TYR A 1 182 ? -11.207 2.055 0.279 1.00 76.62 182 TYR A CA 1
ATOM 1501 C C . TYR A 1 182 ? -11.738 2.597 -1.056 1.00 76.62 182 TYR A C 1
ATOM 1503 O O . TYR A 1 182 ? -12.542 3.515 -0.992 1.00 76.62 182 TYR A O 1
ATOM 1511 N N . PHE A 1 183 ? -11.351 2.090 -2.236 1.00 79.50 183 PHE A N 1
ATOM 1512 C CA . PHE A 1 183 ? -11.701 2.772 -3.499 1.00 79.50 183 PHE A CA 1
ATOM 1513 C C . PHE A 1 183 ? -12.689 2.000 -4.340 1.00 79.50 183 PHE A C 1
ATOM 1515 O O . PHE A 1 183 ? -13.809 2.474 -4.516 1.00 79.50 183 PHE A O 1
ATOM 1522 N N . TRP A 1 184 ? -12.312 0.827 -4.845 1.00 83.25 184 TRP A N 1
ATOM 1523 C CA . TRP A 1 184 ? -13.188 0.078 -5.739 1.00 83.25 184 TRP A CA 1
ATOM 1524 C C . TRP A 1 1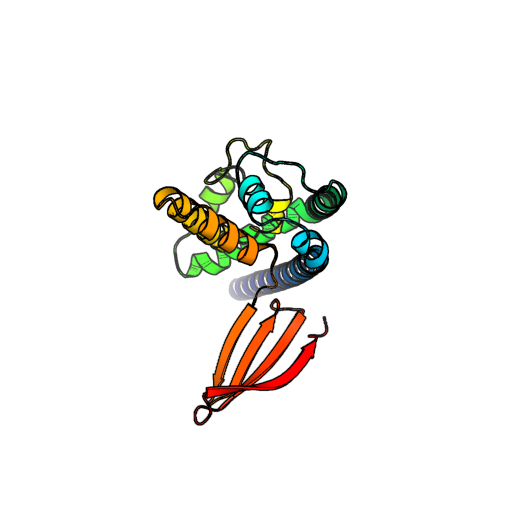84 ? -13.443 -1.330 -5.246 1.00 83.25 184 TRP A C 1
ATOM 1526 O O . TRP A 1 184 ? -12.561 -1.995 -4.708 1.00 83.25 184 TRP A O 1
ATOM 1536 N N . VAL A 1 185 ? -14.668 -1.784 -5.474 1.00 86.75 185 VAL A N 1
ATOM 1537 C CA . VAL A 1 185 ? -15.062 -3.181 -5.342 1.00 86.75 185 VAL A CA 1
ATOM 1538 C C . VAL A 1 185 ? -15.594 -3.621 -6.693 1.00 86.75 185 VAL A C 1
ATOM 1540 O O . VAL A 1 185 ? -16.565 -3.055 -7.200 1.00 86.75 185 VAL A O 1
ATOM 1543 N N . LEU A 1 186 ? -14.935 -4.615 -7.270 1.00 89.62 186 LEU A N 1
ATOM 1544 C CA . LEU A 1 186 ? -15.376 -5.314 -8.460 1.00 89.62 186 LEU A CA 1
ATOM 1545 C C . LEU A 1 186 ? -15.981 -6.634 -8.009 1.00 89.62 186 LEU A C 1
ATOM 1547 O O . LEU A 1 186 ? -15.376 -7.350 -7.212 1.00 89.62 186 LEU A O 1
ATOM 1551 N N . LYS A 1 187 ? -17.170 -6.949 -8.508 1.00 90.19 187 LYS A N 1
ATOM 1552 C CA . LYS A 1 187 ? -17.827 -8.231 -8.261 1.00 90.19 187 LYS A CA 1
ATOM 1553 C C . LYS A 1 187 ? -17.821 -9.040 -9.540 1.00 90.19 187 LYS A C 1
ATOM 1555 O O . LYS A 1 187 ? -18.241 -8.528 -10.577 1.00 90.19 187 LYS A O 1
ATOM 1560 N N . PHE A 1 188 ? -17.364 -10.277 -9.451 1.00 91.19 188 PHE A N 1
ATOM 1561 C CA . PHE A 1 188 ? -17.301 -11.203 -10.568 1.00 91.19 188 PHE A CA 1
ATOM 1562 C C . PHE A 1 188 ? -18.065 -12.479 -10.260 1.00 91.19 188 PHE A C 1
ATOM 1564 O O . PHE A 1 188 ? -18.038 -12.952 -9.124 1.00 91.19 188 PHE A O 1
ATOM 1571 N N . ASP A 1 189 ? -18.631 -13.072 -11.303 1.00 91.50 189 ASP A N 1
ATOM 1572 C CA . ASP A 1 189 ? -19.103 -14.451 -11.279 1.00 91.50 189 ASP A CA 1
ATOM 1573 C C . ASP A 1 189 ? -18.175 -15.297 -12.146 1.00 91.50 189 ASP A C 1
ATOM 1575 O O . ASP A 1 189 ? -17.930 -14.982 -13.310 1.00 91.50 189 ASP A O 1
ATOM 1579 N N . TYR A 1 190 ? -17.627 -16.355 -11.561 1.00 87.31 190 TYR A N 1
ATOM 1580 C CA . TYR A 1 190 ? -16.788 -17.323 -12.245 1.00 87.31 190 TYR A CA 1
ATOM 1581 C C . TYR A 1 190 ? -17.643 -18.451 -12.810 1.00 87.31 190 TYR A C 1
ATOM 1583 O O . TYR A 1 190 ? -18.164 -19.255 -12.045 1.00 87.31 190 TYR A O 1
ATOM 1591 N N . GLN A 1 191 ? -17.740 -18.536 -14.130 1.00 88.44 191 GLN A N 1
ATOM 1592 C CA . GLN A 1 191 ? -18.465 -19.583 -14.844 1.00 88.44 191 GLN A CA 1
ATOM 1593 C C . GLN A 1 191 ? -17.504 -20.759 -15.110 1.00 88.44 191 GLN A C 1
ATOM 1595 O O . GLN A 1 191 ? -16.643 -20.649 -15.991 1.00 88.44 191 GLN A O 1
ATOM 1600 N N . PRO A 1 192 ? -17.563 -21.865 -14.342 1.00 84.19 192 PRO A N 1
ATOM 1601 C CA . PRO A 1 192 ? -16.619 -22.971 -14.469 1.00 84.19 192 PRO A CA 1
ATOM 1602 C C . PRO A 1 192 ? -16.765 -23.727 -15.791 1.00 84.19 192 PRO A C 1
ATOM 1604 O O . PRO A 1 192 ? -15.777 -24.271 -16.273 1.00 84.19 192 PRO A O 1
ATOM 1607 N N . GLU A 1 193 ? -17.957 -23.742 -16.390 1.00 88.38 193 GLU A N 1
ATOM 1608 C CA . GLU A 1 193 ? -18.237 -24.434 -17.652 1.00 88.38 193 GLU A CA 1
ATOM 1609 C C . GLU A 1 193 ? -17.479 -23.798 -18.821 1.00 88.38 193 GLU A C 1
ATOM 1611 O O . GLU A 1 193 ? -17.032 -24.490 -19.733 1.00 88.38 193 GLU A O 1
ATOM 1616 N N . THR A 1 194 ? -17.312 -22.476 -18.779 1.00 89.12 194 THR A N 1
ATOM 1617 C CA . THR A 1 194 ? -16.644 -21.686 -19.821 1.00 89.12 194 THR A CA 1
ATOM 1618 C C . THR A 1 194 ? -15.286 -21.142 -19.388 1.00 89.12 194 THR A C 1
ATOM 1620 O O . THR A 1 194 ? -14.630 -20.464 -20.176 1.00 89.12 194 THR A O 1
ATOM 1623 N N . VAL A 1 195 ? -14.864 -21.410 -18.146 1.00 86.12 195 VAL A N 1
ATOM 1624 C CA . VAL A 1 195 ? -13.636 -20.876 -17.529 1.00 86.12 195 VAL A CA 1
ATOM 1625 C C . VAL A 1 195 ? -13.560 -19.348 -17.690 1.00 86.12 195 VAL A C 1
ATOM 1627 O O . VAL A 1 195 ? -12.525 -18.782 -18.040 1.00 86.12 195 VAL A O 1
ATOM 1630 N N . SER A 1 196 ? -14.683 -18.657 -17.474 1.00 86.38 196 SER A N 1
ATOM 1631 C CA . SER A 1 196 ? -14.787 -17.208 -17.684 1.00 86.38 196 SER A CA 1
ATOM 1632 C C . SER A 1 196 ? -15.155 -16.460 -16.403 1.00 86.38 196 SER A C 1
ATOM 1634 O O . SER A 1 196 ? -15.821 -16.987 -15.514 1.00 86.38 196 SER A O 1
ATOM 1636 N N . LEU A 1 197 ? -14.688 -15.213 -16.300 1.00 86.00 197 LEU A N 1
ATOM 1637 C CA . LEU A 1 197 ? -15.070 -14.271 -15.249 1.00 86.00 197 LEU A CA 1
ATOM 1638 C C . LEU A 1 197 ? -15.974 -13.201 -15.855 1.00 86.00 197 LEU A C 1
ATOM 1640 O O . LEU A 1 197 ? -15.557 -12.467 -16.750 1.00 86.00 197 LEU A O 1
ATOM 1644 N N . GLU A 1 198 ? -17.193 -13.088 -15.346 1.00 90.31 198 GLU A N 1
ATOM 1645 C CA . GLU A 1 198 ? -18.147 -12.070 -15.772 1.00 90.31 198 GLU A CA 1
ATOM 1646 C C . GLU A 1 198 ? -18.217 -10.947 -14.733 1.00 90.31 198 GLU A C 1
ATOM 1648 O O . GLU A 1 198 ? -18.481 -11.201 -13.558 1.00 90.31 198 GLU A O 1
ATOM 1653 N N . LEU A 1 199 ? -17.992 -9.696 -15.147 1.00 90.44 199 LEU A N 1
ATOM 1654 C CA . LEU A 1 199 ? -18.117 -8.535 -14.264 1.00 90.44 199 LEU A CA 1
ATOM 1655 C C . LEU A 1 199 ? -19.599 -8.252 -13.977 1.00 90.44 199 LEU A C 1
ATOM 1657 O O . LEU A 1 199 ? -20.333 -7.809 -14.856 1.00 90.44 199 LEU A O 1
ATOM 1661 N N . LYS A 1 200 ? -20.025 -8.446 -12.727 1.00 90.38 200 LYS A N 1
ATOM 1662 C CA . LYS A 1 200 ? -21.402 -8.196 -12.270 1.00 90.38 200 LYS A CA 1
ATOM 1663 C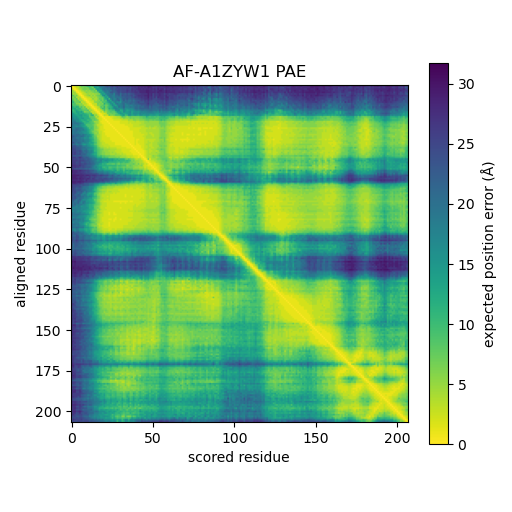 C . LYS A 1 200 ? -21.610 -6.813 -11.674 1.00 90.38 200 LYS A C 1
ATOM 1665 O O . LYS A 1 200 ? -22.734 -6.322 -11.627 1.00 90.38 200 LYS A O 1
ATOM 1670 N N . GLY A 1 201 ? -20.548 -6.171 -11.199 1.00 84.25 201 GLY A N 1
ATOM 1671 C CA . GLY A 1 201 ? -20.669 -4.828 -10.652 1.00 84.25 201 GLY A CA 1
ATOM 1672 C C . GLY A 1 201 ? -19.337 -4.157 -10.381 1.00 84.25 201 GLY A C 1
ATOM 1673 O O . GLY A 1 201 ? -18.366 -4.804 -9.993 1.00 84.25 201 GLY A O 1
ATOM 1674 N N . LEU A 1 202 ? -19.329 -2.837 -10.555 1.00 86.69 202 LEU A N 1
ATOM 1675 C CA . LEU A 1 202 ? -18.227 -1.948 -10.219 1.00 86.69 202 LEU A CA 1
ATOM 1676 C C . LEU A 1 202 ? -18.759 -0.860 -9.290 1.00 86.69 202 LEU A C 1
ATOM 1678 O O . LEU A 1 202 ? -19.601 -0.053 -9.678 1.00 86.69 202 LEU A O 1
ATOM 1682 N N . PHE A 1 203 ? -18.249 -0.827 -8.064 1.00 84.56 203 PHE A N 1
ATOM 1683 C CA . PHE A 1 203 ? -18.678 0.130 -7.052 1.00 84.56 203 PHE A CA 1
ATOM 1684 C C . PHE A 1 203 ? -17.485 0.945 -6.585 1.00 84.56 203 PHE A C 1
ATOM 1686 O O . PHE A 1 203 ? -16.488 0.382 -6.131 1.00 84.56 203 PHE A O 1
ATOM 1693 N N . LYS A 1 204 ? -17.607 2.273 -6.632 1.00 77.81 204 LYS A N 1
ATOM 1694 C CA . LYS A 1 204 ? -16.723 3.146 -5.864 1.00 77.81 204 LYS A CA 1
ATOM 1695 C C . LYS A 1 204 ? -17.220 3.155 -4.420 1.00 77.81 204 LYS A C 1
ATOM 1697 O O . LYS A 1 204 ? -18.375 3.513 -4.180 1.00 77.81 204 LYS A O 1
ATOM 1702 N N . ARG A 1 205 ? -16.392 2.753 -3.455 1.00 68.81 205 ARG A N 1
ATOM 1703 C CA . ARG A 1 205 ? -16.751 2.895 -2.040 1.00 68.81 205 ARG A CA 1
ATOM 1704 C C . ARG A 1 205 ? -16.830 4.393 -1.741 1.00 68.81 205 ARG A C 1
ATOM 1706 O O . ARG A 1 205 ? -15.911 5.141 -2.061 1.00 68.81 205 ARG A O 1
ATOM 1713 N N . LYS A 1 206 ? -17.972 4.836 -1.213 1.00 56.75 206 LYS A N 1
ATOM 1714 C CA . LYS A 1 206 ? -18.095 6.188 -0.659 1.00 56.75 206 LYS A CA 1
ATOM 1715 C C . LYS A 1 206 ? -17.295 6.238 0.645 1.00 56.75 206 LYS A C 1
ATOM 1717 O O . LYS A 1 206 ? -17.302 5.247 1.380 1.00 56.75 206 LYS A O 1
ATOM 1722 N N . ASP A 1 207 ? -16.599 7.354 0.851 1.00 52.28 207 ASP A N 1
ATOM 1723 C CA . ASP A 1 207 ? -15.834 7.658 2.068 1.00 52.28 207 ASP A CA 1
ATOM 1724 C C . ASP A 1 207 ? -16.708 7.614 3.333 1.00 52.28 207 ASP A C 1
ATOM 1726 O O . ASP A 1 207 ? -17.886 8.040 3.255 1.00 52.28 207 ASP A O 1
#

Sequence (207 aa):
MKTILTSLLVLVVLSQGQSQDNKMRKFEQKLATFRYSLYQDLAQLKSKILYSWFGNRPQAVPEQLNQKLQKFYNDHAKTIKNYRLYQLRLHATNAPIKISEYEKVEVKNESINLNPSKVSAWNHIFTVNPLRHLEIMSSKILAHQLSATEFGSQSLYDNLAHPRMIAQKLANQHWEVWIDKYFWVLKFDYQPETVSLELKGLFKRKD

Radius of gyration: 20.56 Å; Cα contacts (8 Å, |Δi|>4): 198; chains: 1; bounding box: 44×42×67 Å

Secondary structure (DSSP, 8-state):
-HHHHHHHHHHHHHHHHHHHHHHHHHHHHHHHHHHHHHHHHHHTS-HHHHHHHTTT------HHHHHHHHHHHHHHHHHHHHHHHHHHHHHHTTS---HHHHHHHGGG--SS-S-GGG--HHHHHHS-SHHHHHHHHHHHHHHHHTT-HHHHHHHHHHHHTS--EEEEEEETTEEEEEEHHHHEEEEEEEETTTTEEEEEEEEEPP-

Organism: NCBI:txid313606

Mean predicted aligned error: 11.03 Å

Foldseek 3Di:
DVVVVVVVVVVVVVVVVVVLVVLLVVVLLVLLVLLVVCLVLLVPDDLVQLLCLLPQHNDDRPVVSLVSLVVVCVVCVVVLQSNQLVLVVVCCVVPPDPSVVCVVCDVQDPVRDPDSVSDGSLCSSLCSHVVVVVVLVVLCVVCVVVVVNVVNSVVSSCSRNAFDWDWDDDDDQWIWIDRHVQFWIWIWGQDPVVRDTDTPDIDGHDD